Protein AF-A0A2N0VFW1-F1 (afdb_monomer)

Secondary structure (DSSP, 8-state):
-------HHHHHHHHHHHHT---HHHHHHHHHHHTT-HHHHHHHHHHHHHHHHHT---------------HHHHHHHHHHHHHHHHHHHHHH----------S---------SS-----HHHHHHHHHHHHHHHTT-HHHHHHHHHHHTTT--SHHHHHHHHHHHHHHHHHTT-HHHHHHHHHHHHTS--S-HHHHHHHHHHHHHHHHHTT-HHHHHHHHHHHHHTTSSSHHHHHHHHHHHT--

Radius of gyration: 28.07 Å; Cα contacts (8 Å, |Δi|>4): 221; chains: 1; bounding box: 73×55×62 Å

pLDDT: mean 78.5, std 20.66, range [31.19, 98.81]

Nearest PDB structures (foldseek):
  3esk-assembly1_A  TM=8.121E-01  e=1.175E-02  Homo sapiens
  6yxy-assembly1_BE  TM=7.321E-01  e=3.721E-02  Trypanosoma brucei brucei
  8rw5-assembly1_B  TM=5.177E-01  e=2.043E-02  Myxococcus xanthus
  8gl8-assembly1_I  TM=7.903E-01  e=1.130E+00  Flavobacterium johnsoniae
  9hmf-assembly1_K  TM=3.864E-01  e=1.293E-01  Campylobacter jejuni

Mean predicted aligned error: 17.03 Å

Structure (mmCIF, N/CA/C/O backbone):
data_AF-A0A2N0VFW1-F1
#
_entry.id   AF-A0A2N0VFW1-F1
#
loop_
_atom_site.group_PDB
_atom_site.id
_atom_site.type_symbol
_atom_site.label_atom_id
_atom_site.label_alt_id
_atom_site.label_comp_id
_atom_site.label_asym_id
_atom_site.label_entity_id
_atom_site.label_seq_id
_atom_site.pdbx_PDB_ins_code
_atom_site.Cartn_x
_atom_site.Cartn_y
_atom_site.Cartn_z
_atom_site.occupancy
_atom_site.B_iso_or_equiv
_atom_site.auth_seq_id
_atom_site.auth_comp_id
_atom_site.auth_asym_id
_atom_site.auth_atom_id
_atom_site.pdbx_PDB_model_num
ATOM 1 N N . MET A 1 1 ? -1.418 23.809 34.785 1.00 38.06 1 MET A N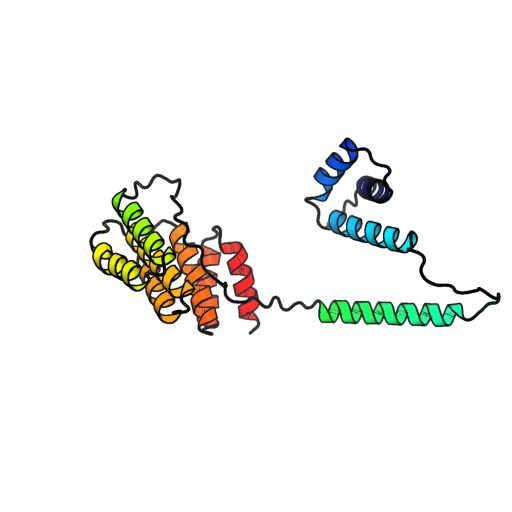 1
ATOM 2 C CA . MET A 1 1 ? -2.202 25.049 34.632 1.00 38.06 1 MET A CA 1
ATOM 3 C C . MET A 1 1 ? -2.117 25.439 33.175 1.00 38.06 1 MET A C 1
ATOM 5 O O . MET A 1 1 ? -1.052 25.853 32.746 1.00 38.06 1 MET A O 1
ATOM 9 N N . ILE A 1 2 ? -3.190 25.210 32.426 1.00 36.00 2 ILE A N 1
ATOM 10 C CA . ILE A 1 2 ? -3.408 25.825 31.118 1.00 36.00 2 ILE A CA 1
ATOM 11 C C . ILE A 1 2 ? -4.642 26.683 31.362 1.00 36.00 2 ILE A C 1
ATOM 13 O O . ILE A 1 2 ? -5.720 26.152 31.619 1.00 36.00 2 ILE A O 1
ATOM 17 N N . GLU A 1 3 ? -4.436 27.988 31.479 1.00 36.56 3 GLU A N 1
ATOM 18 C CA . GLU A 1 3 ? -5.527 28.951 31.565 1.00 36.56 3 GLU A CA 1
ATOM 19 C C . GLU A 1 3 ? -6.306 28.850 30.251 1.00 36.56 3 GLU A C 1
ATOM 21 O O . GLU A 1 3 ? -5.756 29.126 29.185 1.00 36.56 3 GLU A O 1
ATOM 26 N N . SER A 1 4 ? -7.560 28.389 30.305 1.00 46.47 4 SER A N 1
ATOM 27 C CA . SER A 1 4 ? -8.462 28.533 29.168 1.00 46.47 4 SER A CA 1
ATOM 28 C C . SER A 1 4 ? -8.699 30.029 29.006 1.00 46.47 4 SER A C 1
ATOM 30 O O . SER A 1 4 ? -9.415 30.636 29.804 1.00 46.47 4 SER A O 1
ATOM 32 N N . ASN A 1 5 ? -8.053 30.641 28.020 1.00 51.09 5 ASN A N 1
ATOM 33 C CA . ASN A 1 5 ? -8.389 31.992 27.601 1.00 51.09 5 ASN A CA 1
ATOM 34 C C . ASN A 1 5 ? -9.738 31.920 26.877 1.00 51.09 5 ASN A C 1
ATOM 36 O O . ASN A 1 5 ? -9.805 31.892 25.651 1.00 51.09 5 ASN A O 1
ATOM 40 N N . THR A 1 6 ? -10.819 31.813 27.649 1.00 59.59 6 THR A N 1
ATOM 41 C CA . THR A 1 6 ? -12.177 31.965 27.142 1.00 59.59 6 THR A CA 1
ATOM 42 C C . THR A 1 6 ? -12.319 33.419 26.715 1.00 59.59 6 THR A C 1
ATOM 44 O O . THR A 1 6 ? -12.392 34.336 27.538 1.00 59.59 6 THR A O 1
ATOM 47 N N . ASN A 1 7 ? -12.260 33.644 25.411 1.00 72.75 7 ASN A N 1
ATOM 48 C CA . ASN A 1 7 ? -12.442 34.933 24.793 1.00 72.75 7 ASN A CA 1
ATOM 49 C C . ASN A 1 7 ? -13.936 35.252 24.802 1.00 72.75 7 ASN A C 1
ATOM 51 O O . ASN A 1 7 ? -14.680 34.925 23.880 1.00 72.75 7 ASN A O 1
ATOM 55 N N . LYS A 1 8 ? -14.370 35.891 25.886 1.00 76.75 8 LYS A N 1
ATOM 56 C CA . LYS A 1 8 ? -15.753 36.318 26.095 1.00 76.75 8 LYS A CA 1
ATOM 57 C C . LYS A 1 8 ? -16.290 37.182 24.944 1.00 76.75 8 LYS A C 1
ATOM 59 O O . LYS A 1 8 ? -17.481 37.143 24.660 1.00 76.75 8 LYS A O 1
ATOM 64 N N . GLU A 1 9 ? -15.420 37.925 24.259 1.00 79.44 9 GLU A N 1
ATOM 65 C CA . GLU A 1 9 ? -15.809 38.724 23.091 1.00 79.44 9 GLU A CA 1
ATOM 66 C C . GLU A 1 9 ? -16.250 37.833 21.920 1.00 79.44 9 GLU A C 1
ATOM 68 O O . GLU A 1 9 ? -17.190 38.175 21.204 1.00 79.44 9 GLU A O 1
ATOM 73 N N . LEU A 1 10 ? -15.626 36.662 21.755 1.00 80.81 10 LEU A N 1
ATOM 74 C CA . LEU A 1 10 ? -15.960 35.715 20.692 1.00 80.81 10 LEU A CA 1
ATOM 75 C C . LEU A 1 10 ? -17.284 34.989 20.970 1.00 80.81 10 LEU A C 1
ATOM 77 O O . LEU A 1 10 ? -18.093 34.821 20.060 1.00 80.81 10 LEU A O 1
ATOM 81 N N . GLU A 1 11 ? -17.560 34.642 22.230 1.00 83.00 11 GLU A N 1
ATOM 82 C CA . GLU A 1 11 ? -18.871 34.115 22.648 1.00 83.00 11 GLU A CA 1
ATOM 83 C C . GLU A 1 11 ? -19.995 35.133 22.389 1.00 83.00 11 GLU A C 1
ATOM 85 O O . GLU A 1 11 ? -21.033 34.791 21.821 1.00 83.00 11 GLU A O 1
ATOM 90 N N . GLU A 1 12 ? -19.771 36.409 22.723 1.00 85.69 12 GLU A N 1
ATOM 91 C CA . GLU A 1 12 ? -20.734 37.486 22.464 1.00 85.69 12 GLU A CA 1
ATOM 92 C C . GLU A 1 12 ? -20.966 37.704 20.955 1.00 85.69 12 GLU A C 1
ATOM 94 O O . GLU A 1 12 ? -22.113 37.888 20.531 1.00 85.69 12 GLU A O 1
ATOM 99 N N . LYS A 1 13 ? -19.915 37.622 20.119 1.00 85.31 13 LYS A N 1
ATOM 100 C CA . LYS A 1 13 ? -20.052 37.647 18.649 1.00 85.31 13 LYS A CA 1
ATOM 101 C C . LYS A 1 13 ? -20.878 36.453 18.141 1.00 85.31 13 LYS A C 1
ATOM 103 O O . LYS A 1 13 ? -21.730 36.634 17.269 1.00 85.31 13 LYS A O 1
ATOM 108 N N . ILE A 1 14 ? -20.693 35.254 18.701 1.00 85.56 14 ILE A N 1
ATOM 109 C CA . ILE A 1 14 ? -21.476 34.053 18.355 1.00 85.56 14 ILE A CA 1
ATOM 110 C C . ILE A 1 14 ? -22.963 34.238 18.684 1.00 85.56 14 ILE A C 1
ATOM 112 O O . ILE A 1 14 ? -23.822 33.941 17.848 1.00 85.56 14 ILE A O 1
ATOM 116 N N . ASP A 1 15 ? -23.288 34.785 19.854 1.00 85.50 15 ASP A N 1
ATOM 117 C CA . ASP A 1 15 ? -24.672 35.076 20.242 1.00 85.50 15 ASP A CA 1
ATOM 118 C C . ASP A 1 15 ? -25.333 36.090 19.295 1.00 85.50 15 ASP A C 1
ATOM 120 O O . ASP A 1 15 ? -26.500 35.932 18.905 1.00 85.50 15 ASP A O 1
ATOM 124 N N . GLN A 1 16 ? -24.591 37.124 18.880 1.00 85.75 16 GLN A N 1
ATOM 125 C CA . GLN A 1 16 ? -25.057 38.113 17.905 1.00 85.75 16 GLN A CA 1
ATOM 126 C C . GLN A 1 16 ? -25.259 37.503 16.517 1.00 85.75 16 GLN A C 1
ATOM 128 O O . GLN A 1 16 ? -26.284 37.773 15.880 1.00 85.75 16 GLN A O 1
ATOM 133 N N . TYR A 1 17 ? -24.341 36.640 16.079 1.00 84.75 17 TYR A N 1
ATOM 134 C CA . TYR A 1 17 ? -24.447 35.904 14.823 1.00 84.75 17 TYR A CA 1
ATOM 135 C C . TYR A 1 17 ? -25.695 35.027 14.795 1.00 84.75 17 TYR A C 1
ATOM 137 O O . TYR A 1 17 ? -26.550 35.184 13.922 1.00 84.75 17 TYR A O 1
ATOM 145 N N . VAL A 1 18 ? -25.860 34.162 15.802 1.00 82.88 18 VAL A N 1
ATOM 146 C CA . VAL A 1 18 ? -27.021 33.274 15.914 1.00 82.88 18 VAL A CA 1
ATOM 147 C C . VAL A 1 18 ? -28.305 34.089 16.005 1.00 82.88 18 VAL A C 1
ATOM 149 O O . VAL A 1 18 ? -29.328 33.685 15.455 1.00 82.88 18 VAL A O 1
ATOM 152 N N . SER A 1 19 ? -28.273 35.262 16.640 1.00 82.88 19 SER A N 1
ATOM 153 C CA . SER A 1 19 ? -29.401 36.194 16.724 1.00 82.88 19 SER A CA 1
ATOM 154 C C . SER A 1 19 ? -29.756 36.872 15.393 1.00 82.88 19 SER A C 1
ATOM 156 O O . SER A 1 19 ? -30.920 37.241 15.231 1.00 82.88 19 SER A O 1
ATOM 158 N N . GLY A 1 20 ? -28.837 36.909 14.423 1.00 83.44 20 GLY A N 1
ATOM 159 C CA . GLY A 1 20 ? -28.997 37.569 13.123 1.00 83.44 20 GLY A CA 1
ATOM 160 C C . GLY A 1 20 ? -28.654 39.061 13.151 1.00 83.44 20 GLY A C 1
ATOM 161 O O . GLY A 1 20 ? -29.202 39.822 12.361 1.00 83.44 20 GLY A O 1
ATOM 162 N N . ASN A 1 21 ? -27.804 39.479 14.093 1.00 86.75 21 ASN A N 1
ATOM 163 C CA . ASN A 1 21 ? -27.479 40.885 14.348 1.00 86.75 21 ASN A CA 1
ATOM 164 C C . ASN A 1 21 ? -26.133 41.333 13.747 1.00 86.75 21 ASN A C 1
ATOM 166 O O . ASN A 1 21 ? -25.817 42.514 13.852 1.00 86.75 21 ASN A O 1
ATOM 170 N N . LEU A 1 22 ? -25.361 40.423 13.141 1.00 79.75 22 LEU A N 1
ATOM 171 C CA . LEU A 1 22 ? -24.087 40.739 12.483 1.00 79.75 22 LEU A CA 1
ATOM 172 C C . LEU A 1 22 ? -24.274 41.077 11.000 1.00 79.75 22 LEU A C 1
ATOM 174 O O . LEU A 1 22 ? -25.164 40.540 10.336 1.00 79.75 22 LEU A O 1
ATOM 178 N N . ASN A 1 23 ? -23.406 41.941 10.478 1.00 83.31 23 ASN A N 1
ATOM 179 C CA . ASN A 1 23 ? -23.291 42.220 9.047 1.00 83.31 23 ASN A CA 1
ATOM 180 C C . ASN A 1 23 ? -22.322 41.251 8.340 1.00 83.31 23 ASN A C 1
ATOM 182 O O . ASN A 1 23 ? -21.587 40.518 8.992 1.00 83.31 23 ASN A O 1
ATOM 186 N N . GLU A 1 24 ? -22.306 41.249 7.003 1.00 63.81 24 GLU A N 1
ATOM 187 C CA . GLU A 1 24 ? -21.497 40.309 6.202 1.00 63.81 24 GLU A CA 1
ATOM 188 C C . GLU A 1 24 ? -20.002 40.326 6.564 1.00 63.81 24 GLU A C 1
ATOM 190 O O . GLU A 1 24 ? -19.411 39.265 6.736 1.00 63.81 24 GLU A O 1
ATOM 195 N N . ASN A 1 25 ? -19.409 41.504 6.790 1.00 74.06 25 ASN A N 1
ATOM 196 C CA . ASN A 1 25 ? -17.991 41.603 7.151 1.00 74.06 25 ASN A CA 1
ATOM 197 C C . ASN A 1 25 ? -17.713 41.031 8.552 1.00 74.06 25 ASN A C 1
ATOM 199 O O . ASN A 1 25 ? -16.687 40.395 8.769 1.00 74.06 25 ASN A O 1
ATOM 203 N N . GLU A 1 26 ? -18.625 41.248 9.503 1.00 75.00 26 GLU A N 1
ATOM 204 C CA . GLU A 1 26 ? -18.517 40.712 10.869 1.00 75.00 26 GLU A CA 1
ATOM 205 C C . GLU A 1 26 ? -18.714 39.191 10.901 1.00 75.00 26 GLU A C 1
ATOM 207 O O . GLU A 1 26 ? -18.108 38.505 11.722 1.00 75.00 26 GLU A O 1
ATOM 212 N N . ILE A 1 27 ? -19.550 38.661 10.005 1.00 64.88 27 ILE A N 1
ATOM 213 C CA . ILE A 1 27 ? -19.748 37.221 9.822 1.00 64.88 27 ILE A CA 1
ATOM 214 C C . ILE A 1 27 ? -18.467 36.584 9.279 1.00 64.88 27 ILE A C 1
ATOM 216 O O . ILE A 1 27 ? -18.024 35.572 9.818 1.00 64.88 27 ILE A O 1
ATOM 220 N N . ASP A 1 28 ? -17.855 37.181 8.257 1.00 64.62 28 ASP A N 1
ATOM 221 C CA . ASP A 1 28 ? -16.608 36.679 7.673 1.00 64.62 28 ASP A CA 1
ATOM 222 C C . ASP A 1 28 ? -15.453 36.702 8.689 1.00 64.62 28 ASP A C 1
ATOM 224 O O . ASP A 1 28 ? -14.702 35.730 8.802 1.00 64.62 28 ASP A O 1
ATOM 228 N N . GLU A 1 29 ? -15.346 37.774 9.481 1.00 77.62 29 GLU A N 1
ATOM 229 C CA . GLU A 1 29 ? -14.378 37.878 10.579 1.00 77.62 29 GLU A CA 1
ATOM 230 C C . GLU A 1 29 ? -14.617 36.783 11.629 1.00 77.62 29 GLU A C 1
ATOM 232 O O . GLU A 1 29 ? -13.694 36.044 11.973 1.00 77.62 29 GLU A O 1
ATOM 237 N N . LEU A 1 30 ? -15.869 36.596 12.060 1.00 76.38 30 LEU A N 1
ATOM 238 C CA . LEU A 1 30 ? -16.246 35.558 13.019 1.00 76.38 30 LEU A CA 1
ATOM 239 C C . LEU A 1 30 ? -15.874 34.151 12.530 1.00 76.38 30 LEU A C 1
ATOM 241 O O . LEU A 1 30 ? -15.314 33.358 13.286 1.00 76.38 30 LEU A O 1
ATOM 245 N N . TRP A 1 31 ? -16.152 33.830 11.265 1.00 73.19 31 TRP A N 1
ATOM 246 C CA . TRP A 1 31 ? -15.802 32.527 10.698 1.00 73.19 31 TRP A CA 1
ATOM 247 C C . TRP A 1 31 ? -14.293 32.318 10.587 1.00 73.19 31 TRP A C 1
ATOM 249 O O . TRP A 1 31 ? -13.830 31.197 10.802 1.00 73.19 31 TRP A O 1
ATOM 259 N N . SER A 1 32 ? -13.526 33.375 10.304 1.00 75.69 32 SER A N 1
ATOM 260 C CA . SER A 1 32 ? -12.062 33.299 10.271 1.00 75.69 32 SER A CA 1
ATOM 261 C C . SER A 1 32 ? -11.453 32.958 11.637 1.00 75.69 32 SER A C 1
ATOM 263 O O . SER A 1 32 ? -10.419 32.294 11.695 1.00 75.69 32 SER A O 1
ATOM 265 N N . GLU A 1 33 ? -12.122 33.355 12.724 1.00 76.06 33 GLU A N 1
ATOM 266 C CA . GLU A 1 33 ? -11.706 33.077 14.100 1.00 76.06 33 GLU A CA 1
ATOM 267 C C . GLU A 1 33 ? -12.168 31.687 14.583 1.00 76.06 33 GLU A C 1
ATOM 269 O O . GLU A 1 33 ? -11.400 30.975 15.225 1.00 76.06 33 GLU A O 1
ATOM 274 N N . ILE A 1 34 ? -13.397 31.265 14.253 1.00 74.44 34 ILE A N 1
ATOM 275 C CA . ILE A 1 34 ? -13.990 30.012 14.767 1.00 74.44 34 ILE A CA 1
ATOM 276 C C . ILE A 1 34 ? -13.472 28.759 14.050 1.00 74.44 34 ILE A C 1
ATOM 278 O O . ILE A 1 34 ? -13.404 27.694 14.656 1.00 74.44 34 ILE A O 1
ATOM 282 N N . ILE A 1 35 ? -13.117 28.843 12.763 1.00 67.19 35 ILE A N 1
ATOM 283 C CA . ILE A 1 35 ? -12.839 27.647 11.943 1.00 67.19 35 ILE A CA 1
ATOM 284 C C . ILE A 1 35 ? -11.634 26.816 12.421 1.00 67.19 35 ILE A C 1
ATOM 286 O O . ILE A 1 35 ? -11.520 25.645 12.065 1.00 67.19 35 ILE A O 1
ATOM 290 N N . PHE A 1 36 ? -10.751 27.403 13.229 1.00 59.50 36 PHE A N 1
ATOM 291 C CA . PHE A 1 36 ? -9.563 26.738 13.768 1.00 59.50 36 PHE A CA 1
ATOM 292 C C . PHE A 1 36 ? -9.681 26.382 15.258 1.00 59.50 36 PHE A C 1
ATOM 294 O O . PHE A 1 36 ? -8.716 25.864 15.820 1.00 59.50 36 PHE A O 1
ATOM 301 N N . ASP A 1 37 ? -10.828 26.649 15.894 1.00 73.56 37 ASP A N 1
ATOM 302 C CA . ASP A 1 37 ? -11.049 26.399 17.320 1.00 73.56 37 ASP A CA 1
ATOM 303 C C . ASP A 1 37 ? -12.301 25.535 17.558 1.00 73.56 37 ASP A C 1
ATOM 305 O O . ASP A 1 37 ? -13.448 25.993 17.483 1.00 73.56 37 ASP A O 1
ATOM 309 N N . ASP A 1 38 ? -12.054 24.264 17.887 1.00 70.75 38 ASP A N 1
ATOM 310 C CA . ASP A 1 38 ? -13.082 23.252 18.145 1.00 70.75 38 ASP A CA 1
ATOM 311 C C . ASP A 1 38 ? -14.071 23.683 19.246 1.00 70.75 38 ASP A C 1
ATOM 313 O O . ASP A 1 38 ? -15.264 23.380 19.163 1.00 70.75 38 ASP A O 1
ATOM 317 N N . TYR A 1 39 ? -13.613 24.443 20.251 1.00 74.12 39 TYR A N 1
ATOM 318 C CA . TYR A 1 39 ? -14.453 24.886 21.365 1.00 74.12 39 TYR A CA 1
ATOM 319 C C . TYR A 1 39 ? -15.526 25.881 20.911 1.00 74.12 39 TYR A C 1
ATOM 321 O O . TYR A 1 39 ? -16.710 25.704 21.215 1.00 74.12 39 TYR A O 1
ATOM 329 N N . TYR A 1 40 ? -15.146 26.916 20.157 1.00 75.25 40 TYR A N 1
ATOM 330 C CA . TYR A 1 40 ? -16.102 27.932 19.699 1.00 75.25 40 TYR A CA 1
ATOM 331 C C . TYR A 1 40 ? -17.014 27.411 18.592 1.00 75.25 40 TYR A C 1
ATOM 333 O O . TYR A 1 40 ? -18.174 27.827 18.504 1.00 75.25 40 TYR A O 1
ATOM 341 N N . TYR A 1 41 ? -16.536 26.457 17.789 1.00 73.94 41 TYR A N 1
ATOM 342 C CA . TYR A 1 41 ? -17.374 25.785 16.804 1.00 73.94 41 TYR A CA 1
ATOM 343 C C . TYR A 1 41 ? -18.495 24.972 17.474 1.00 73.94 41 TYR A C 1
ATOM 345 O O . TYR A 1 41 ? -19.658 25.048 17.060 1.00 73.94 41 TYR A O 1
ATOM 353 N N . ASP A 1 42 ? -18.190 24.250 18.553 1.00 73.75 42 ASP A N 1
ATOM 354 C CA . ASP A 1 42 ? -19.191 23.498 19.315 1.00 73.75 42 ASP A CA 1
ATOM 355 C C . ASP A 1 42 ? -20.108 24.396 20.163 1.00 73.75 42 ASP A C 1
ATOM 357 O O . ASP A 1 42 ? -21.317 24.137 20.273 1.00 73.75 42 ASP A O 1
ATOM 361 N N . TYR A 1 43 ? -19.583 25.503 20.692 1.00 76.50 43 TYR A N 1
ATOM 362 C CA . TYR A 1 43 ? -20.389 26.530 21.353 1.00 76.50 43 TYR A CA 1
ATOM 363 C C . TYR A 1 43 ? -21.430 27.131 20.394 1.00 76.50 43 TYR A C 1
ATOM 365 O O . TYR A 1 43 ? -22.623 27.151 20.710 1.00 76.50 43 TYR A O 1
ATOM 373 N N . LEU A 1 44 ? -21.023 27.506 19.175 1.00 76.19 44 LEU A N 1
ATOM 374 C CA . LEU A 1 44 ? -21.917 28.009 18.127 1.00 76.19 44 LEU A CA 1
ATOM 375 C C . LEU A 1 44 ? -23.071 27.039 17.822 1.00 76.19 44 LEU A C 1
ATOM 377 O O . LEU A 1 44 ? -24.234 27.455 17.780 1.00 76.19 44 LEU A O 1
ATOM 381 N N . LYS A 1 45 ? -22.785 25.740 17.653 1.00 75.81 45 LYS A N 1
ATOM 382 C CA . LYS A 1 45 ? -23.826 24.715 17.424 1.00 75.81 45 LYS A CA 1
ATOM 383 C C . LYS A 1 45 ? -24.823 24.643 18.578 1.00 75.81 45 LYS A C 1
ATOM 385 O O . LYS A 1 45 ? -26.029 24.489 18.354 1.00 75.81 45 LYS A O 1
ATOM 390 N N . THR A 1 46 ? -24.325 24.758 19.807 1.00 74.00 46 THR A N 1
ATOM 391 C CA . THR A 1 46 ? -25.139 24.711 21.024 1.00 74.00 46 THR A CA 1
ATOM 392 C C . THR A 1 46 ? -26.088 25.906 21.088 1.00 74.00 46 THR A C 1
ATOM 394 O O . THR A 1 46 ? -27.298 25.721 21.239 1.00 74.00 46 THR A O 1
ATOM 397 N N . VAL A 1 47 ? -25.578 27.126 20.890 1.00 74.00 47 VAL A N 1
ATOM 398 C CA . VAL A 1 47 ? -26.383 28.360 20.900 1.00 74.00 47 VAL A CA 1
ATOM 399 C C . VAL A 1 47 ? -27.418 28.358 19.768 1.00 74.00 47 VAL A C 1
ATOM 401 O O . VAL A 1 47 ? -28.590 28.670 19.999 1.00 74.00 47 VAL A O 1
ATOM 404 N N . ALA A 1 48 ? -27.041 27.927 18.560 1.00 70.88 48 ALA A N 1
ATOM 405 C CA . ALA A 1 48 ? -27.963 27.797 17.428 1.00 70.88 48 ALA A CA 1
ATOM 406 C C . ALA A 1 48 ? -29.115 26.819 17.717 1.00 70.88 48 ALA A C 1
A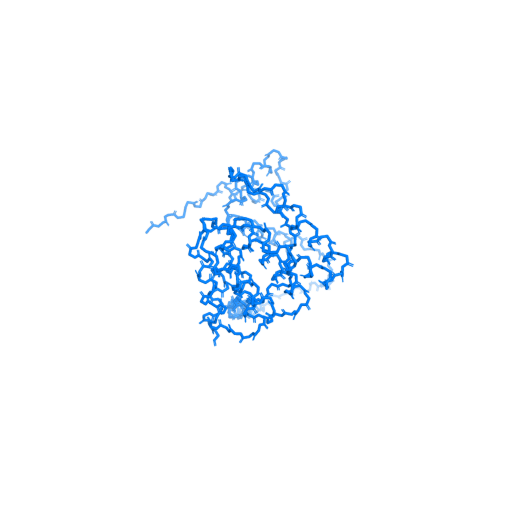TOM 408 O O . ALA A 1 48 ? -30.281 27.114 17.431 1.00 70.88 48 ALA A O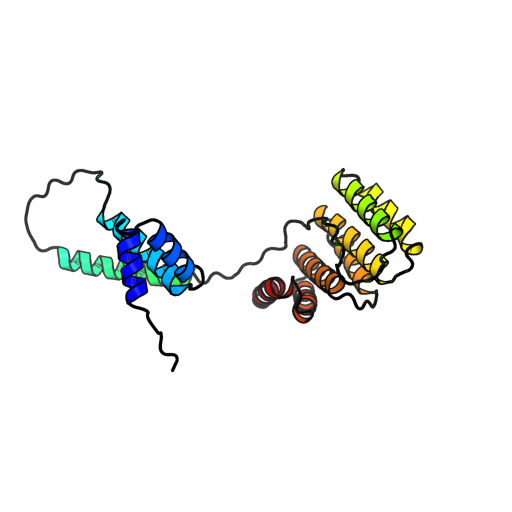 1
ATOM 409 N N . SER A 1 49 ? -28.804 25.684 18.346 1.00 69.88 49 SER A N 1
ATOM 410 C CA . SER A 1 49 ? -29.795 24.685 18.760 1.00 69.88 49 SER A CA 1
ATOM 411 C C . SER A 1 49 ? -30.713 25.210 19.869 1.00 69.88 49 SER A C 1
ATOM 413 O O . SER A 1 49 ? -31.918 24.977 19.847 1.00 69.88 49 SER A O 1
ATOM 415 N N . LEU A 1 50 ? -30.186 25.981 20.823 1.00 69.00 50 LEU A N 1
ATOM 416 C CA . LEU A 1 50 ? -30.995 26.616 21.866 1.00 69.00 50 LEU A CA 1
ATOM 417 C C . LEU A 1 50 ? -31.935 27.687 21.296 1.00 69.00 50 LEU A C 1
ATOM 419 O O . LEU A 1 50 ? -33.102 27.745 21.691 1.00 69.00 50 LEU A O 1
ATOM 423 N N . LYS A 1 51 ? -31.474 28.500 20.335 1.00 71.00 51 LYS A N 1
ATOM 424 C CA . LYS A 1 51 ? -32.322 29.504 19.671 1.00 71.00 51 LYS A CA 1
ATOM 425 C C . LYS A 1 51 ? -33.446 28.851 18.867 1.00 71.00 51 LYS A C 1
ATOM 427 O O . LYS A 1 51 ? -34.573 29.346 18.899 1.00 71.00 51 LYS A O 1
ATOM 432 N N . SER A 1 52 ? -33.179 27.745 18.170 1.00 62.81 52 SER A N 1
ATOM 433 C CA . SER A 1 52 ? -34.216 27.030 17.413 1.00 62.81 52 SER A CA 1
ATOM 434 C C . SER A 1 52 ? -35.298 26.442 18.330 1.00 62.81 52 SER A C 1
ATOM 436 O O . SER A 1 52 ? -36.483 26.518 18.006 1.00 62.81 52 SER A O 1
ATOM 438 N N . LEU A 1 53 ? -34.915 25.968 19.521 1.00 68.94 53 LEU A N 1
ATOM 439 C CA . LEU A 1 53 ? -35.844 25.520 20.563 1.00 68.94 53 LEU A CA 1
ATOM 440 C C . LEU A 1 53 ? -36.646 26.680 21.176 1.00 68.94 53 LEU A C 1
ATOM 442 O O . LEU A 1 53 ? -37.849 26.547 21.406 1.00 68.94 53 LEU A O 1
ATOM 446 N N . ALA A 1 54 ? -36.004 27.826 21.420 1.00 67.25 54 ALA A N 1
ATOM 447 C CA . ALA A 1 54 ? -36.648 29.018 21.977 1.00 67.25 54 ALA A CA 1
ATOM 448 C C . ALA A 1 54 ? -37.647 29.664 20.999 1.00 67.25 54 ALA A C 1
ATOM 450 O O . ALA A 1 54 ? -38.695 30.158 21.417 1.00 67.25 54 ALA A O 1
ATOM 451 N N . ASN A 1 55 ? -37.364 29.604 19.696 1.00 61.16 55 ASN A N 1
ATOM 452 C CA . ASN A 1 55 ? -38.225 30.119 18.629 1.00 61.16 55 ASN A CA 1
ATOM 453 C C . ASN A 1 55 ? -39.327 29.137 18.189 1.00 61.16 55 ASN A C 1
ATOM 455 O O . ASN A 1 55 ? -39.953 29.365 17.155 1.00 61.16 55 ASN A O 1
ATOM 459 N N . GLY A 1 56 ? -39.557 28.072 18.969 1.00 51.84 56 GLY A N 1
ATOM 460 C CA . GLY A 1 56 ? -40.378 26.905 18.650 1.00 51.84 56 GLY A CA 1
ATOM 461 C C . GLY A 1 56 ? -41.509 27.133 17.644 1.00 51.84 56 GLY A C 1
ATOM 462 O O . GLY A 1 56 ? -42.480 27.853 17.901 1.00 51.84 56 GLY A O 1
ATOM 463 N N . GLU A 1 57 ? -41.412 26.433 16.514 1.00 43.53 57 GLU A N 1
ATOM 464 C CA . GLU A 1 57 ? -42.522 26.237 15.593 1.00 43.53 57 GLU A CA 1
ATOM 465 C C . GLU A 1 57 ? -43.734 25.675 16.352 1.00 43.53 57 GLU A C 1
ATOM 467 O O . GLU A 1 57 ? -43.755 24.546 16.848 1.00 43.53 57 GLU A O 1
ATOM 472 N N . ARG A 1 58 ? -44.792 26.486 16.447 1.00 40.88 58 ARG A N 1
ATOM 473 C CA . ARG A 1 58 ? -46.095 26.061 16.961 1.00 40.88 58 ARG A CA 1
ATOM 474 C C . ARG A 1 58 ? -46.707 25.004 16.045 1.00 40.88 58 ARG A C 1
ATOM 476 O O . ARG A 1 58 ? -47.331 25.361 15.049 1.00 40.88 58 ARG A O 1
ATOM 483 N N . LYS A 1 59 ? -46.744 23.750 16.494 1.00 40.06 59 LYS A N 1
ATOM 484 C CA . LYS A 1 59 ? -47.901 22.861 16.281 1.00 40.06 59 LYS A CA 1
ATOM 485 C C . LYS A 1 59 ? -48.117 21.944 17.489 1.00 40.06 59 LYS A C 1
ATOM 487 O O . LYS A 1 59 ? -47.573 20.855 17.552 1.00 40.06 59 LYS A O 1
ATOM 492 N N . GLN A 1 60 ? -48.981 22.360 18.414 1.00 36.09 60 GLN A N 1
ATOM 493 C CA . GLN A 1 60 ? -50.344 21.827 18.580 1.00 36.09 60 GLN A CA 1
ATOM 494 C C . GLN A 1 60 ? -50.988 22.373 19.866 1.00 36.09 60 GLN A C 1
ATOM 496 O O . GLN A 1 60 ? -50.334 22.661 20.863 1.00 36.09 60 GLN A O 1
ATOM 501 N N . ASN A 1 61 ? -52.301 22.578 19.780 1.00 36.78 61 ASN A N 1
ATOM 502 C CA . ASN A 1 61 ? -53.153 23.217 20.775 1.00 36.78 61 ASN A CA 1
ATOM 503 C C . ASN A 1 61 ? -53.084 22.544 22.152 1.00 36.78 61 ASN A C 1
ATOM 505 O O . ASN A 1 61 ? -53.532 21.411 22.302 1.00 36.78 61 ASN A O 1
ATOM 509 N N . ILE A 1 62 ? -52.693 23.297 23.180 1.00 36.12 62 ILE A N 1
ATOM 510 C CA . ILE A 1 62 ? -53.036 22.979 24.569 1.00 36.12 62 ILE A CA 1
ATOM 511 C C . ILE A 1 62 ? -53.721 24.208 25.164 1.00 36.12 62 ILE A C 1
ATOM 513 O O . ILE A 1 62 ? -53.110 25.259 25.359 1.00 36.12 62 ILE A O 1
ATOM 517 N N . ARG A 1 63 ? -55.029 24.093 25.418 1.00 31.19 63 ARG A N 1
ATOM 518 C CA . ARG A 1 63 ? -55.771 25.075 26.217 1.00 31.19 63 ARG A CA 1
ATOM 519 C C . ARG A 1 63 ? -55.276 24.973 27.659 1.00 31.19 63 ARG A C 1
ATOM 521 O O . ARG A 1 63 ? -55.535 23.974 28.321 1.00 31.19 63 ARG A O 1
ATOM 528 N N . PHE A 1 64 ? -54.594 26.006 28.144 1.00 33.72 64 PHE A N 1
ATOM 529 C CA . PHE A 1 64 ? -54.225 26.115 29.553 1.00 33.72 64 PHE A CA 1
ATOM 530 C C . PHE A 1 64 ? -55.443 26.520 30.387 1.00 33.72 64 PHE A C 1
ATOM 532 O O . PHE A 1 64 ? -55.892 27.664 30.340 1.00 33.72 64 PHE A O 1
ATOM 539 N N . LEU A 1 65 ? -55.955 25.575 31.175 1.00 36.16 65 LEU A N 1
ATOM 540 C CA . LEU A 1 65 ? -56.660 25.882 32.414 1.00 36.16 65 LEU A CA 1
ATOM 541 C C . LEU A 1 65 ? -55.624 25.904 33.546 1.00 36.16 65 LEU A C 1
ATOM 543 O O . LEU A 1 65 ? -54.807 25.002 33.700 1.00 36.16 65 LEU A O 1
ATOM 547 N N . THR A 1 66 ? -55.644 27.000 34.288 1.00 46.75 66 THR A N 1
ATOM 548 C CA . THR A 1 66 ? -54.802 27.357 35.435 1.00 46.75 66 THR A CA 1
ATOM 549 C C . THR A 1 66 ? -54.815 26.327 36.578 1.00 46.75 66 THR A C 1
ATOM 551 O O . THR A 1 66 ? -55.909 25.947 36.984 1.00 46.75 66 THR A O 1
ATOM 554 N N . GLN A 1 67 ? -53.640 25.992 37.157 1.00 40.56 67 GLN A N 1
ATOM 555 C CA . GLN A 1 67 ? -53.277 25.979 38.609 1.00 40.56 67 GLN A CA 1
ATOM 556 C C . GLN A 1 67 ? -52.042 25.076 38.938 1.00 40.56 67 GLN A C 1
ATOM 558 O O . GLN A 1 67 ? -51.804 24.068 38.283 1.00 40.56 67 GLN A O 1
ATOM 563 N N . ARG A 1 68 ? -51.220 25.474 39.936 1.00 45.41 68 ARG A N 1
ATOM 564 C CA . ARG A 1 68 ? -50.011 24.779 40.490 1.00 45.41 68 ARG A CA 1
ATOM 565 C C . ARG A 1 68 ? -50.400 23.573 41.400 1.00 45.41 68 ARG A C 1
ATOM 567 O O . ARG A 1 68 ? -51.578 23.516 41.731 1.00 45.41 68 ARG A O 1
ATOM 574 N N . PRO A 1 69 ? -49.502 22.689 41.932 1.00 48.47 69 PRO A N 1
ATOM 575 C CA . PRO A 1 69 ? -48.043 22.539 41.806 1.00 48.47 69 PRO A CA 1
ATOM 576 C C . PRO A 1 69 ? -47.622 21.071 41.492 1.00 48.47 69 PRO A C 1
ATOM 578 O O . PRO A 1 69 ? -47.363 20.281 42.392 1.00 48.47 69 PRO A O 1
ATOM 581 N N . VAL A 1 70 ? -47.509 20.688 40.217 1.00 46.19 70 VAL A N 1
ATOM 582 C CA . VAL A 1 70 ? -46.955 19.366 39.802 1.00 46.19 70 VAL A CA 1
ATOM 583 C C . VAL A 1 70 ? -45.522 19.510 39.251 1.00 46.19 70 VAL A C 1
ATOM 585 O O . VAL A 1 70 ? -44.816 18.544 38.979 1.00 46.19 70 VAL A O 1
ATOM 588 N N . PHE A 1 71 ? -45.048 20.754 39.146 1.00 40.44 71 PHE A N 1
ATOM 589 C CA . PHE A 1 71 ? -43.836 21.109 38.412 1.00 40.44 71 PHE A CA 1
ATOM 590 C C . PHE A 1 71 ? -42.537 20.601 39.057 1.00 40.44 71 PHE A C 1
ATOM 592 O O . PHE A 1 71 ? -41.580 20.343 38.342 1.00 40.44 71 PHE A O 1
ATOM 599 N N . GLN A 1 72 ? -42.492 20.402 40.380 1.00 41.56 72 GLN A N 1
ATOM 600 C CA . GLN A 1 72 ? -41.278 19.921 41.060 1.00 41.56 72 GLN A CA 1
ATOM 601 C C . GLN A 1 72 ? -40.975 18.446 40.760 1.00 41.56 72 GLN A C 1
ATOM 603 O O . GLN A 1 72 ? -39.819 18.097 40.546 1.00 41.56 72 GLN A O 1
ATOM 608 N N . TRP A 1 73 ? -42.001 17.595 40.668 1.00 39.69 73 TRP A N 1
ATOM 609 C CA . TRP A 1 73 ? -41.827 16.180 40.326 1.00 39.69 73 TRP A CA 1
ATOM 610 C C . TRP A 1 73 ? -41.517 15.983 38.840 1.00 39.69 73 TRP A C 1
ATOM 612 O O . TRP A 1 73 ? -40.703 15.132 38.497 1.00 39.69 73 TRP A O 1
ATOM 622 N N . ILE A 1 74 ? -42.094 16.815 37.965 1.00 37.78 74 ILE A N 1
ATOM 623 C CA . ILE A 1 74 ? -41.789 16.806 36.526 1.00 37.78 74 ILE A CA 1
ATOM 624 C C . ILE A 1 74 ? -40.367 17.323 36.272 1.00 37.78 74 ILE A C 1
ATOM 626 O O . ILE A 1 74 ? -39.634 16.710 35.505 1.00 37.78 74 ILE A O 1
ATOM 630 N N . ALA A 1 75 ? -39.946 18.399 36.947 1.00 38.38 75 ALA A N 1
ATOM 631 C CA . ALA A 1 75 ? -38.578 18.907 36.849 1.00 38.38 75 ALA A CA 1
ATOM 632 C C . ALA A 1 75 ? -37.551 17.892 37.381 1.00 38.38 75 ALA A C 1
ATOM 634 O O . ALA A 1 75 ? -36.535 17.661 36.733 1.00 38.38 75 ALA A O 1
ATOM 635 N N . ALA A 1 76 ? -37.834 17.227 38.507 1.00 41.88 76 ALA A N 1
ATOM 636 C CA . ALA A 1 76 ? -36.972 16.171 39.039 1.00 41.88 76 ALA A CA 1
ATOM 637 C C . ALA A 1 76 ? -36.894 14.951 38.101 1.00 41.88 76 ALA A C 1
ATOM 639 O O . ALA A 1 76 ? -35.806 14.437 37.856 1.00 41.88 76 ALA A O 1
ATOM 640 N N . ALA A 1 77 ? -38.020 14.524 37.518 1.00 43.56 77 ALA A N 1
ATOM 641 C CA . ALA A 1 77 ? -38.041 13.442 36.533 1.00 43.56 77 ALA A CA 1
ATOM 642 C C . ALA A 1 77 ? -37.290 13.815 35.242 1.00 43.56 77 ALA A C 1
ATOM 644 O O . ALA A 1 77 ? -36.567 12.986 34.698 1.00 43.56 77 ALA A O 1
ATOM 645 N N . ALA A 1 78 ? -37.396 15.067 34.785 1.00 40.50 78 ALA A N 1
ATOM 646 C CA . ALA A 1 78 ? -36.664 15.563 33.623 1.00 40.50 78 ALA A CA 1
ATOM 647 C C . ALA A 1 78 ? -35.144 15.573 33.856 1.00 40.50 78 ALA A C 1
ATOM 649 O O . ALA A 1 78 ? -34.401 15.165 32.972 1.00 40.50 78 ALA A O 1
ATOM 650 N N . ILE A 1 79 ? -34.677 15.956 35.051 1.00 39.56 79 ILE A N 1
ATOM 651 C CA . ILE A 1 79 ? -33.246 15.915 35.404 1.00 39.56 79 ILE A CA 1
ATOM 652 C C . ILE A 1 79 ? -32.724 14.477 35.416 1.00 39.56 79 ILE A C 1
ATOM 654 O O . ILE A 1 79 ? -31.641 14.227 34.899 1.00 39.56 79 ILE A O 1
ATOM 658 N N . VAL A 1 80 ? -33.491 13.522 35.953 1.00 47.69 80 VAL A N 1
ATOM 659 C CA . VAL A 1 80 ? -33.100 12.105 35.935 1.00 47.69 80 VAL A CA 1
ATOM 660 C C . VAL A 1 80 ? -33.060 11.573 34.505 1.00 47.69 80 VAL A C 1
ATOM 662 O O . VAL A 1 80 ? -32.095 10.916 34.155 1.00 47.69 80 VAL A O 1
ATOM 665 N N . ILE A 1 81 ? -34.029 11.908 33.648 1.00 50.03 81 ILE A N 1
ATOM 666 C CA . ILE A 1 81 ? -34.029 11.486 32.237 1.00 50.03 81 ILE A CA 1
ATOM 667 C C . ILE A 1 81 ? -32.868 12.118 31.462 1.00 50.03 81 ILE A C 1
ATOM 669 O O . ILE A 1 81 ? -32.245 11.431 30.662 1.00 50.03 81 ILE A O 1
ATOM 673 N N . ILE A 1 82 ? -32.537 13.389 31.710 1.00 51.59 82 ILE A N 1
ATOM 674 C CA . ILE A 1 82 ? -31.385 14.055 31.088 1.00 51.59 82 ILE A CA 1
ATOM 675 C C . ILE A 1 82 ? -30.078 13.447 31.600 1.00 51.59 82 ILE A C 1
ATOM 677 O O . ILE A 1 82 ? -29.195 13.175 30.802 1.00 51.59 82 ILE A O 1
ATOM 681 N N . ALA A 1 83 ? -29.955 13.166 32.899 1.00 48.28 83 ALA A N 1
ATOM 682 C CA . ALA A 1 83 ? -28.772 12.524 33.467 1.00 48.28 83 ALA A CA 1
ATOM 683 C C . ALA A 1 83 ? -28.621 11.078 32.976 1.00 48.28 83 ALA A C 1
ATOM 685 O O . ALA A 1 83 ? -27.531 10.674 32.598 1.00 48.28 83 ALA A O 1
ATOM 686 N N . SER A 1 84 ? -29.707 10.306 32.915 1.00 45.97 84 SER A N 1
ATOM 687 C CA . SER A 1 84 ? -29.721 8.963 32.330 1.00 45.97 84 SER A CA 1
ATOM 688 C C . SER A 1 84 ? -29.451 9.003 30.832 1.00 45.97 84 SER A C 1
ATOM 690 O O . SER A 1 84 ? -28.737 8.148 30.338 1.00 45.97 84 SER A O 1
ATOM 692 N N . GLY A 1 85 ? -29.969 10.001 30.120 1.00 53.84 85 GLY A N 1
ATOM 693 C CA . GLY A 1 85 ? -29.710 10.232 28.704 1.00 53.84 85 GLY A CA 1
ATOM 694 C C . GLY A 1 85 ? -28.271 10.656 28.435 1.00 53.84 85 GLY A C 1
ATOM 695 O O . GLY A 1 85 ? -27.709 10.201 27.457 1.00 53.84 85 GLY A O 1
ATOM 696 N N . LEU A 1 86 ? -27.651 11.447 29.314 1.00 52.19 86 LEU A N 1
ATOM 697 C CA . LEU A 1 86 ? -26.236 11.821 29.255 1.00 52.19 86 LEU A CA 1
ATOM 698 C C . LEU A 1 86 ? -25.327 10.654 29.630 1.00 52.19 86 LEU A C 1
ATOM 700 O O . LEU A 1 86 ? -24.317 10.459 28.977 1.00 52.19 86 LEU A O 1
ATOM 704 N N . ILE A 1 87 ? -25.689 9.852 30.634 1.00 50.56 87 ILE A N 1
ATOM 705 C CA . ILE A 1 87 ? -24.962 8.625 30.979 1.00 50.56 87 ILE A CA 1
ATOM 706 C C . ILE A 1 87 ? -25.082 7.622 29.833 1.00 50.56 87 ILE A C 1
ATOM 708 O O . ILE A 1 87 ? -24.075 7.074 29.417 1.00 50.56 87 ILE A O 1
ATOM 712 N N . LEU A 1 88 ? -26.278 7.417 29.276 1.00 52.25 88 LEU A N 1
ATOM 713 C CA . LEU A 1 88 ? -26.475 6.560 28.109 1.00 52.25 88 LEU A CA 1
ATOM 714 C 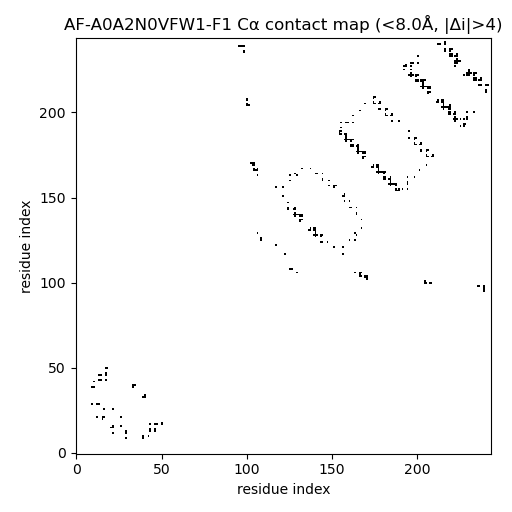C . LEU A 1 88 ? -25.758 7.128 26.887 1.00 52.25 88 LEU A C 1
ATOM 716 O O . LEU A 1 88 ? -25.091 6.369 26.214 1.00 52.25 88 LEU A O 1
ATOM 720 N N . PHE A 1 89 ? -25.814 8.432 26.621 1.00 58.00 89 PHE A N 1
ATOM 721 C CA . PHE A 1 89 ? -25.075 9.063 25.526 1.00 58.00 89 PHE A CA 1
ATOM 722 C C . PHE A 1 89 ? -23.571 8.897 25.712 1.00 58.00 89 PHE A C 1
ATOM 724 O O . PHE A 1 89 ? -22.905 8.551 24.757 1.00 58.00 89 PHE A 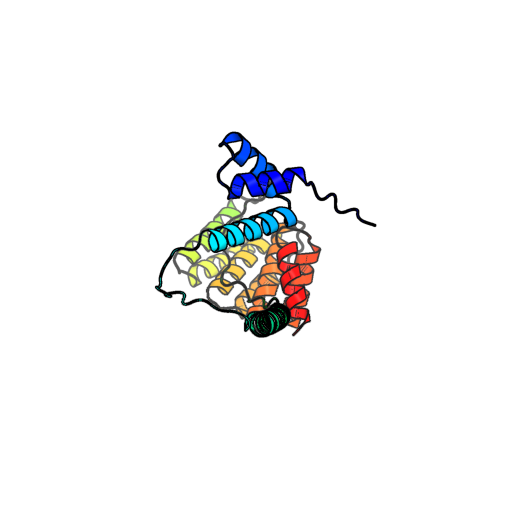O 1
ATOM 731 N N . ASN A 1 90 ? -23.041 9.055 26.925 1.00 51.38 90 ASN A N 1
ATOM 732 C CA . ASN A 1 90 ? -21.615 8.904 27.209 1.00 51.38 90 ASN A CA 1
ATOM 733 C C . ASN A 1 90 ? -21.159 7.431 27.214 1.00 51.38 90 ASN A C 1
ATOM 735 O O . ASN A 1 90 ? -20.022 7.162 26.864 1.00 51.38 90 ASN A O 1
ATOM 739 N N . VAL A 1 91 ? -22.041 6.486 27.567 1.00 57.00 91 VAL A N 1
ATOM 740 C CA . VAL A 1 91 ? -21.803 5.029 27.479 1.00 57.00 91 VAL A CA 1
ATOM 741 C C . VAL A 1 91 ? -21.978 4.512 26.042 1.00 57.00 91 VAL A C 1
ATOM 743 O O . VAL A 1 91 ? -21.307 3.570 25.654 1.00 57.00 91 VAL A O 1
ATOM 746 N N . TYR A 1 92 ? -22.847 5.127 25.232 1.00 54.62 92 TYR A N 1
ATOM 747 C CA . TYR A 1 92 ? -23.002 4.821 23.801 1.00 54.62 92 TYR A CA 1
ATOM 748 C C . TYR A 1 92 ? -21.986 5.563 22.914 1.00 54.62 92 TYR A C 1
ATOM 750 O O . TYR A 1 92 ? -21.719 5.104 21.809 1.00 54.62 92 TYR A O 1
ATOM 758 N N . ASN A 1 93 ? -21.428 6.691 23.373 1.00 46.12 93 ASN A N 1
ATOM 759 C CA . ASN A 1 93 ? -20.351 7.428 22.699 1.00 46.12 93 ASN A CA 1
ATOM 760 C C . ASN A 1 93 ? -18.949 6.950 23.087 1.00 46.12 93 ASN A C 1
ATOM 762 O O . ASN A 1 93 ? -17.969 7.561 22.659 1.00 46.12 93 ASN A O 1
ATOM 766 N N . GLU A 1 94 ? -18.817 5.824 23.787 1.00 45.84 94 GLU A N 1
ATOM 767 C CA . GLU A 1 94 ? -17.673 4.952 23.529 1.00 45.84 94 GLU A CA 1
ATOM 768 C C . GLU A 1 94 ? -17.835 4.400 22.104 1.00 45.84 94 GLU A C 1
ATOM 770 O O . GLU A 1 94 ? -18.210 3.252 21.885 1.00 45.84 94 GLU A O 1
ATOM 775 N N . GLN A 1 95 ? -17.624 5.256 21.099 1.00 46.53 95 GLN A N 1
ATOM 776 C CA . GLN A 1 95 ? -17.308 4.787 19.765 1.00 46.53 95 GLN A CA 1
ATOM 777 C C . GLN A 1 95 ? -15.985 4.044 19.909 1.00 46.53 95 GLN A C 1
ATOM 779 O O . GLN A 1 95 ? -14.914 4.648 19.884 1.00 46.53 95 GLN A O 1
ATOM 784 N N . GLU A 1 96 ? -16.055 2.722 20.048 1.00 49.22 96 GLU A N 1
ATOM 785 C CA . GLU A 1 96 ? -15.059 1.876 19.408 1.00 49.22 96 GLU A CA 1
ATOM 786 C C . GLU A 1 96 ? -14.901 2.440 17.994 1.00 49.22 96 GLU A C 1
ATOM 788 O O . GLU A 1 96 ? -15.857 2.468 17.211 1.00 49.22 96 GLU A O 1
ATOM 793 N N . PHE A 1 97 ? -13.735 3.012 17.695 1.00 51.81 97 PHE A N 1
ATOM 794 C CA . PHE A 1 97 ? -13.407 3.459 16.350 1.00 51.81 97 PHE A CA 1
ATOM 795 C C . PHE A 1 97 ? -13.260 2.207 15.483 1.00 51.81 97 PHE A C 1
ATOM 797 O O . PHE A 1 97 ? -12.150 1.788 15.179 1.00 51.81 97 PHE A O 1
ATOM 804 N N . ALA A 1 98 ? -14.380 1.584 15.118 1.00 68.56 98 ALA A N 1
ATOM 805 C CA . ALA A 1 98 ? -14.406 0.421 14.256 1.00 68.56 98 ALA A CA 1
ATOM 806 C C . ALA A 1 98 ? -13.971 0.873 12.859 1.00 68.56 98 ALA A C 1
ATOM 808 O O . ALA A 1 98 ? -14.763 1.397 12.070 1.00 68.56 98 ALA A O 1
ATOM 809 N N . VAL A 1 99 ? -12.675 0.744 12.582 1.00 85.38 99 VAL A N 1
ATOM 810 C CA . VAL A 1 99 ? -12.137 0.916 11.236 1.00 85.38 99 VAL A CA 1
ATOM 811 C C . VAL A 1 99 ? -12.604 -0.253 10.379 1.00 85.38 99 VAL A C 1
ATOM 813 O O . VAL A 1 99 ? -12.745 -1.379 10.847 1.00 85.38 99 VAL A O 1
ATOM 816 N N . GLN A 1 100 ? -12.874 0.027 9.112 1.00 88.44 100 GLN A N 1
ATOM 817 C CA . GLN A 1 100 ? -13.125 -0.991 8.099 1.00 88.44 100 GLN A CA 1
ATOM 818 C C . GLN A 1 100 ? -11.959 -0.953 7.116 1.00 88.44 100 GLN A C 1
ATOM 820 O O . GLN A 1 100 ? -11.369 0.119 6.952 1.00 88.44 100 GLN A O 1
ATOM 825 N N . PRO A 1 101 ? -11.624 -2.063 6.442 1.00 86.06 101 PRO A N 1
ATOM 826 C CA . PRO A 1 101 ? -10.654 -2.005 5.362 1.00 86.06 101 PRO A CA 1
ATOM 827 C C . PRO A 1 101 ? -11.112 -1.010 4.283 1.00 86.06 101 PRO A C 1
ATOM 829 O O . PRO A 1 101 ? -12.314 -0.856 4.040 1.00 86.06 101 PRO A O 1
ATOM 832 N N . ILE A 1 102 ? -10.171 -0.333 3.618 1.00 91.94 102 ILE A N 1
ATOM 833 C CA . ILE A 1 102 ? -10.517 0.610 2.541 1.00 91.94 102 ILE A CA 1
ATOM 834 C C . ILE A 1 102 ? -11.337 -0.079 1.436 1.00 91.94 102 ILE A C 1
ATOM 836 O O . ILE A 1 102 ? -11.075 -1.220 1.066 1.00 91.94 102 ILE A O 1
ATOM 840 N N . GLY A 1 103 ? -12.345 0.600 0.888 1.00 88.12 103 GLY A N 1
ATOM 841 C CA . GLY A 1 103 ? -13.235 -0.011 -0.110 1.00 88.12 103 GLY A CA 1
ATOM 842 C C . GLY A 1 103 ? -12.583 -0.216 -1.481 1.00 88.12 103 GLY A C 1
ATOM 843 O O . GLY A 1 103 ? -12.846 -1.212 -2.146 1.00 88.12 103 GLY A O 1
ATOM 844 N N . SER A 1 104 ? -11.726 0.716 -1.891 1.00 91.38 104 SER A N 1
ATOM 845 C CA . SER A 1 104 ? -11.011 0.702 -3.168 1.00 91.38 104 SER A CA 1
ATOM 846 C C . SER A 1 104 ? -9.758 1.567 -3.079 1.00 91.38 104 SER A C 1
ATOM 848 O O . SER A 1 104 ? -9.658 2.441 -2.215 1.00 91.38 104 SER A O 1
ATOM 850 N N . ILE A 1 105 ? -8.833 1.351 -4.003 1.00 92.69 105 ILE A N 1
ATOM 851 C CA . ILE A 1 105 ? -7.631 2.149 -4.208 1.00 92.69 105 ILE A CA 1
ATOM 852 C C . ILE A 1 105 ? -7.798 2.950 -5.500 1.00 92.69 105 ILE A C 1
ATOM 854 O O . ILE A 1 105 ? -8.090 2.390 -6.557 1.00 92.69 105 ILE A O 1
ATOM 858 N N . GLU A 1 106 ? -7.621 4.266 -5.420 1.00 87.25 106 GLU A N 1
ATOM 859 C CA . GLU A 1 106 ? -7.597 5.128 -6.602 1.00 87.25 106 GLU A CA 1
ATOM 860 C C . GLU A 1 106 ? -6.329 4.847 -7.421 1.00 87.25 106 GLU A C 1
ATOM 862 O O . GLU A 1 106 ? -5.218 4.842 -6.892 1.00 87.25 106 GLU A O 1
ATOM 867 N N . LEU A 1 107 ? -6.498 4.588 -8.721 1.00 84.19 107 LEU A N 1
ATOM 868 C CA . LEU A 1 107 ? -5.393 4.335 -9.649 1.00 84.19 107 LEU A CA 1
ATOM 869 C C . LEU A 1 107 ? -4.898 5.654 -10.254 1.00 84.19 107 LEU A C 1
ATOM 871 O O . LEU A 1 107 ? -5.034 5.895 -11.456 1.00 84.19 107 LEU A O 1
ATOM 875 N N . ASP A 1 108 ? -4.347 6.511 -9.404 1.00 68.62 108 ASP A N 1
ATOM 876 C CA . ASP A 1 108 ? -3.767 7.791 -9.802 1.00 68.62 108 ASP A CA 1
ATOM 877 C C . ASP A 1 108 ? -2.254 7.661 -10.014 1.00 68.62 108 ASP A C 1
ATOM 879 O O . ASP A 1 108 ? -1.537 7.114 -9.177 1.00 68.62 108 ASP A O 1
ATOM 883 N N . TYR A 1 109 ? -1.748 8.211 -11.123 1.00 65.88 109 TYR A N 1
ATOM 884 C CA . TYR A 1 109 ? -0.307 8.323 -11.357 1.00 65.88 109 TYR A CA 1
ATOM 885 C C . TYR A 1 109 ? 0.218 9.643 -10.776 1.00 65.88 109 TYR A C 1
ATOM 887 O O . TYR A 1 109 ? -0.012 10.721 -11.338 1.00 65.88 109 TYR A O 1
ATOM 895 N N . TYR A 1 110 ? 0.933 9.562 -9.652 1.00 55.78 110 TYR A N 1
ATOM 896 C CA . TYR A 1 110 ? 1.540 10.713 -8.985 1.00 55.78 110 TYR A CA 1
ATOM 897 C C . TYR A 1 110 ? 2.999 10.882 -9.410 1.00 55.78 110 TYR A C 1
ATOM 899 O O . TYR A 1 110 ? 3.904 10.265 -8.862 1.00 55.78 110 TYR A O 1
ATOM 907 N N . ARG A 1 111 ? 3.252 11.799 -10.349 1.00 55.09 111 ARG A N 1
ATOM 908 C CA . ARG A 1 111 ? 4.622 12.200 -10.692 1.00 55.09 111 ARG A CA 1
ATOM 909 C C . ARG A 1 111 ? 5.239 12.958 -9.513 1.00 55.09 111 ARG A C 1
ATOM 911 O O . ARG A 1 111 ? 4.806 14.073 -9.214 1.00 55.09 111 ARG A O 1
ATOM 918 N N . SER A 1 112 ? 6.247 12.389 -8.852 1.00 48.38 112 SER A N 1
ATOM 919 C CA . SER A 1 112 ? 6.972 13.094 -7.791 1.00 48.38 112 SER A CA 1
ATOM 920 C C . SER A 1 112 ? 7.668 14.341 -8.363 1.00 48.38 112 SER A C 1
ATOM 922 O O . SER A 1 112 ? 8.260 14.327 -9.444 1.00 48.38 112 SER A O 1
ATOM 924 N N . ALA A 1 113 ? 7.548 15.473 -7.662 1.00 42.56 113 ALA A N 1
ATOM 925 C CA . ALA A 1 113 ? 8.172 16.736 -8.070 1.00 42.56 113 ALA A CA 1
ATOM 926 C C . ALA A 1 113 ? 9.699 16.738 -7.849 1.00 42.56 113 ALA A C 1
ATOM 928 O O . ALA A 1 113 ? 10.414 17.574 -8.407 1.00 42.56 113 ALA A O 1
ATOM 929 N N . GLU A 1 114 ? 10.209 15.797 -7.053 1.00 46.28 114 GLU A N 1
ATOM 930 C CA . GLU A 1 114 ? 11.635 15.595 -6.820 1.00 46.28 114 GLU A CA 1
ATOM 931 C C . GLU A 1 114 ? 12.258 14.802 -7.965 1.00 46.28 114 GLU A C 1
ATOM 933 O O . GLU A 1 114 ? 12.355 13.587 -7.905 1.00 46.28 114 GLU A O 1
ATOM 938 N N . GLY A 1 115 ? 12.668 15.524 -9.011 1.00 44.19 115 GLY A N 1
ATOM 939 C CA . GLY A 1 115 ? 13.994 15.459 -9.649 1.00 44.19 115 GLY A CA 1
ATOM 940 C C . GLY A 1 115 ? 14.624 14.129 -10.094 1.00 44.19 115 GLY A C 1
ATOM 941 O O . GLY A 1 115 ? 15.696 14.180 -10.698 1.00 44.19 115 GLY A O 1
ATOM 942 N N . VAL A 1 116 ? 14.027 12.966 -9.861 1.00 48.97 116 VAL A N 1
ATOM 943 C CA . VAL A 1 116 ? 14.450 11.705 -10.457 1.00 48.97 116 VAL A CA 1
ATOM 944 C C . VAL A 1 116 ? 13.801 11.667 -11.826 1.00 48.97 116 VAL A C 1
ATOM 946 O O . VAL A 1 116 ? 12.585 11.760 -11.980 1.00 48.97 116 VAL A O 1
ATOM 949 N N . THR A 1 117 ? 14.643 11.618 -12.851 1.00 50.09 117 THR A N 1
ATOM 950 C CA . THR A 1 117 ? 14.216 11.394 -14.229 1.00 50.09 117 THR A CA 1
ATOM 951 C C . THR A 1 117 ? 13.729 9.957 -14.333 1.00 50.09 117 THR A C 1
ATOM 953 O O . THR A 1 117 ? 14.424 9.091 -14.854 1.00 50.09 117 THR A O 1
ATOM 956 N N . GLU A 1 118 ? 12.539 9.689 -13.797 1.00 56.97 118 GLU A N 1
ATOM 957 C CA . GLU A 1 118 ? 11.797 8.504 -14.184 1.00 56.97 118 GLU A CA 1
ATOM 958 C C . GLU A 1 118 ? 11.748 8.519 -15.711 1.00 56.97 118 GLU A C 1
ATOM 960 O O . GLU A 1 118 ? 11.409 9.547 -16.320 1.00 56.97 118 GLU A O 1
ATOM 965 N N . SER A 1 119 ? 12.244 7.453 -16.344 1.00 63.72 119 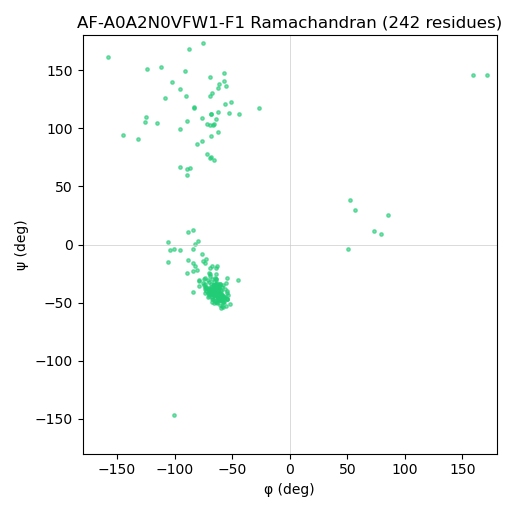SER A N 1
ATOM 966 C CA . SER A 1 119 ? 12.268 7.440 -17.797 1.00 63.72 119 SER A CA 1
ATOM 967 C C . SER A 1 119 ? 10.824 7.528 -18.270 1.00 63.72 119 SER A C 1
ATOM 969 O O . SER A 1 119 ? 9.941 6.878 -17.712 1.00 63.72 119 SER A O 1
ATOM 971 N N . THR A 1 120 ? 10.584 8.333 -19.306 1.00 67.19 120 THR A N 1
ATOM 972 C CA . THR A 1 120 ? 9.277 8.433 -19.973 1.00 67.19 120 THR A CA 1
ATOM 973 C C . THR A 1 120 ? 8.663 7.047 -20.219 1.00 67.19 120 THR A C 1
ATOM 975 O O . THR A 1 120 ? 7.447 6.893 -20.153 1.00 67.19 120 THR A O 1
ATOM 978 N N . ASP A 1 121 ? 9.515 6.039 -20.420 1.00 80.44 121 ASP A N 1
ATOM 979 C CA . ASP A 1 121 ? 9.148 4.643 -20.618 1.00 80.44 121 ASP A CA 1
ATOM 980 C C . ASP A 1 121 ? 8.429 4.011 -19.407 1.00 80.44 121 ASP A C 1
ATOM 982 O O . ASP A 1 121 ? 7.439 3.315 -19.612 1.00 80.44 121 ASP A O 1
ATOM 986 N N . VAL A 1 122 ? 8.873 4.235 -18.158 1.00 88.06 122 VAL A N 1
ATOM 987 C CA . VAL A 1 122 ? 8.207 3.663 -16.961 1.00 88.06 122 VAL A CA 1
ATOM 988 C C . VAL A 1 122 ? 6.831 4.288 -16.778 1.00 88.06 122 VAL A C 1
ATOM 990 O O . VAL A 1 122 ? 5.837 3.574 -16.639 1.00 88.06 122 VAL A O 1
ATOM 993 N N . THR A 1 123 ? 6.766 5.617 -16.876 1.00 88.12 123 THR A N 1
ATOM 994 C CA . THR A 1 123 ? 5.515 6.372 -16.820 1.00 88.12 123 THR A CA 1
ATOM 995 C C . THR A 1 123 ? 4.507 5.870 -17.860 1.00 88.12 123 THR A C 1
ATOM 997 O O . THR A 1 123 ? 3.342 5.641 -17.539 1.00 88.12 123 THR A O 1
ATOM 1000 N N . GLU A 1 124 ? 4.941 5.665 -19.108 1.00 90.56 124 GLU A N 1
ATOM 1001 C CA . GLU A 1 124 ? 4.080 5.160 -20.182 1.00 90.56 124 GLU A CA 1
ATOM 1002 C C . GLU A 1 124 ? 3.566 3.743 -19.885 1.00 90.56 124 GLU A C 1
ATOM 1004 O O . GLU A 1 124 ? 2.382 3.458 -20.095 1.00 90.56 124 GLU A O 1
ATOM 1009 N N . ILE A 1 125 ? 4.423 2.869 -19.345 1.00 94.06 125 ILE A N 1
ATOM 1010 C CA . ILE A 1 125 ? 4.028 1.515 -18.941 1.00 94.06 125 ILE A CA 1
ATOM 1011 C C . ILE A 1 125 ? 2.941 1.585 -17.863 1.00 94.06 125 ILE A C 1
ATOM 1013 O O . ILE A 1 125 ? 1.877 0.995 -18.055 1.00 94.06 125 ILE A O 1
ATOM 1017 N N . ILE A 1 126 ? 3.157 2.332 -16.778 1.00 93.75 126 ILE A N 1
ATOM 1018 C CA . ILE A 1 126 ? 2.193 2.440 -15.671 1.00 93.75 126 ILE A CA 1
ATOM 1019 C C . ILE A 1 126 ? 0.859 3.014 -16.166 1.00 93.75 126 ILE A C 1
ATOM 1021 O O . ILE A 1 126 ? -0.199 2.442 -15.898 1.00 93.75 126 ILE A O 1
ATOM 1025 N N . MET A 1 127 ? 0.888 4.081 -16.973 1.00 92.56 127 MET A N 1
ATOM 1026 C CA . MET A 1 127 ? -0.328 4.652 -17.564 1.00 92.56 127 MET A CA 1
ATOM 1027 C C . MET A 1 127 ? -1.084 3.642 -18.434 1.00 92.56 127 MET A C 1
ATOM 1029 O O . MET A 1 127 ? -2.314 3.606 -18.398 1.00 92.56 127 MET A O 1
ATOM 1033 N N . SER A 1 128 ? -0.377 2.810 -19.205 1.00 94.56 128 SER A N 1
ATOM 1034 C CA . SER A 1 128 ? -1.011 1.773 -20.027 1.00 94.56 128 SER A CA 1
ATOM 1035 C C . SER A 1 128 ? -1.680 0.683 -19.181 1.00 94.56 128 SER A C 1
ATOM 1037 O O . SER A 1 128 ? -2.798 0.270 -19.493 1.00 94.56 128 SER A O 1
ATOM 1039 N N . VAL A 1 129 ? -1.046 0.281 -18.074 1.00 96.19 129 VAL A N 1
ATOM 1040 C CA . VAL A 1 129 ? -1.582 -0.691 -17.109 1.00 96.19 129 VAL A CA 1
ATOM 1041 C C . VAL A 1 129 ? -2.853 -0.149 -16.457 1.00 96.19 129 VAL A C 1
ATOM 1043 O O . VAL A 1 129 ? -3.889 -0.813 -16.487 1.00 96.19 129 VAL A O 1
ATOM 1046 N N . ILE A 1 130 ? -2.808 1.087 -15.950 1.00 94.38 130 ILE A N 1
ATOM 1047 C CA . ILE A 1 130 ? -3.966 1.764 -15.349 1.00 94.38 130 ILE A CA 1
ATOM 1048 C C . ILE A 1 130 ? -5.099 1.923 -16.372 1.00 94.38 130 ILE A C 1
ATOM 1050 O O . ILE A 1 130 ? -6.263 1.675 -16.060 1.00 94.38 130 ILE A O 1
ATOM 1054 N N . ALA A 1 131 ? -4.783 2.302 -17.614 1.00 93.81 131 ALA A N 1
ATOM 1055 C CA . ALA A 1 131 ? -5.786 2.480 -18.660 1.00 93.81 131 ALA A CA 1
ATOM 1056 C C . ALA A 1 131 ? -6.510 1.171 -19.013 1.00 93.81 131 ALA A C 1
ATOM 1058 O O . ALA A 1 131 ? -7.725 1.190 -19.215 1.00 93.81 131 ALA A O 1
ATOM 1059 N N . GLU A 1 132 ? -5.798 0.043 -19.085 1.00 95.50 132 GLU A N 1
ATOM 1060 C CA . GLU A 1 132 ? -6.417 -1.268 -19.307 1.00 95.50 132 GLU A CA 1
ATOM 1061 C C . GLU A 1 132 ? -7.250 -1.718 -18.100 1.00 95.50 132 GLU A C 1
ATOM 1063 O O . GLU A 1 132 ? -8.375 -2.187 -18.287 1.00 95.50 132 GLU A O 1
ATOM 1068 N N . ALA A 1 133 ? -6.769 -1.498 -16.873 1.00 93.75 133 ALA A N 1
ATOM 1069 C CA . ALA A 1 133 ? -7.530 -1.802 -15.662 1.00 93.75 133 ALA A CA 1
ATOM 1070 C C . ALA A 1 133 ? -8.845 -1.006 -15.594 1.00 93.75 133 ALA A C 1
ATOM 1072 O O . ALA A 1 133 ? -9.911 -1.586 -15.408 1.00 93.75 133 ALA A O 1
ATOM 1073 N N . ASN A 1 134 ? -8.805 0.298 -15.882 1.00 90.31 134 ASN A N 1
ATOM 1074 C CA . ASN A 1 134 ? -9.992 1.162 -15.919 1.00 90.31 134 ASN A CA 1
ATOM 1075 C C . ASN A 1 134 ? -10.998 0.782 -17.021 1.00 90.31 134 ASN A C 1
ATOM 1077 O O . ASN A 1 134 ? -12.169 1.155 -16.951 1.00 90.31 134 ASN A O 1
ATOM 1081 N N . ARG A 1 135 ? -10.569 0.038 -18.050 1.00 92.69 135 ARG A N 1
ATOM 1082 C CA . ARG A 1 135 ? -11.455 -0.545 -19.075 1.00 92.69 135 ARG A CA 1
ATOM 1083 C C . ARG A 1 135 ? -12.074 -1.879 -18.642 1.00 92.69 135 ARG A C 1
ATOM 1085 O O . ARG A 1 135 ? -12.873 -2.429 -19.396 1.00 92.69 135 ARG A O 1
ATOM 1092 N N . GLY A 1 136 ? -11.706 -2.403 -17.472 1.00 91.00 136 GLY A N 1
ATOM 1093 C CA . GLY A 1 136 ? -12.069 -3.739 -16.997 1.00 91.00 136 GLY A CA 1
ATOM 1094 C C . GLY A 1 136 ? -11.221 -4.862 -17.604 1.00 91.00 136 GLY A C 1
ATOM 1095 O O . GLY A 1 136 ? -11.524 -6.038 -17.414 1.00 91.00 136 GLY A O 1
ATOM 1096 N N . ASN A 1 137 ? -10.150 -4.536 -18.336 1.00 95.94 137 ASN A N 1
ATOM 1097 C CA . ASN A 1 137 ? -9.283 -5.518 -18.987 1.00 95.94 137 ASN A CA 1
ATOM 1098 C C . ASN A 1 137 ? -8.152 -5.962 -18.046 1.00 95.94 137 ASN A C 1
ATOM 1100 O O . ASN A 1 137 ? -6.969 -5.810 -18.355 1.00 95.94 137 ASN A O 1
ATOM 1104 N N . ILE A 1 138 ? -8.511 -6.530 -16.893 1.00 93.19 138 ILE A N 1
ATOM 1105 C CA . ILE A 1 138 ? -7.559 -6.862 -15.821 1.00 93.19 138 ILE A CA 1
ATOM 1106 C C . ILE A 1 138 ? -6.452 -7.805 -16.310 1.00 93.19 138 ILE A C 1
ATOM 1108 O O . ILE A 1 138 ? -5.273 -7.549 -16.087 1.00 93.19 138 ILE A O 1
ATOM 1112 N N . SER A 1 139 ? -6.797 -8.846 -17.076 1.00 95.75 139 SER A N 1
ATOM 1113 C CA . SER A 1 139 ? -5.802 -9.774 -17.632 1.00 95.75 139 SER A CA 1
ATOM 1114 C C . SER A 1 139 ? -4.805 -9.092 -18.576 1.00 95.75 139 SER A C 1
ATOM 1116 O O . SER A 1 139 ? -3.633 -9.460 -18.591 1.00 95.75 139 SER A O 1
ATOM 1118 N N . SER A 1 140 ? -5.245 -8.091 -19.348 1.00 97.69 140 SER A N 1
ATOM 1119 C CA . SER A 1 140 ? -4.354 -7.311 -20.216 1.00 97.69 140 SER A CA 1
ATOM 1120 C C . SER A 1 140 ? -3.424 -6.425 -19.393 1.00 97.69 140 SER A C 1
ATOM 1122 O O . SER A 1 140 ? -2.228 -6.392 -19.667 1.00 97.69 140 SER A O 1
ATOM 1124 N N . ALA A 1 141 ? -3.954 -5.754 -18.365 1.00 97.00 141 ALA A N 1
ATOM 1125 C CA . ALA A 1 141 ? -3.169 -4.915 -17.463 1.00 97.00 141 ALA A CA 1
ATOM 1126 C C . ALA A 1 141 ? -2.044 -5.722 -16.791 1.00 97.00 141 ALA A C 1
ATOM 1128 O O . ALA A 1 141 ? -0.877 -5.341 -16.869 1.00 97.00 141 ALA A O 1
ATOM 1129 N N . ILE A 1 142 ? -2.369 -6.890 -16.230 1.00 97.81 142 ILE A N 1
ATOM 1130 C CA . ILE A 1 142 ? -1.381 -7.779 -15.603 1.00 97.81 142 ILE A CA 1
ATOM 1131 C C . ILE A 1 142 ? -0.399 -8.353 -16.631 1.00 97.81 142 ILE A C 1
ATOM 1133 O O . ILE A 1 142 ? 0.801 -8.396 -16.372 1.00 97.81 142 ILE A O 1
ATOM 1137 N N . SER A 1 143 ? -0.857 -8.701 -17.839 1.00 98.06 143 SER A N 1
ATOM 1138 C CA . SER A 1 143 ? 0.051 -9.151 -18.901 1.00 98.06 143 SER A CA 1
ATOM 1139 C C . SER A 1 143 ? 1.082 -8.085 -19.285 1.00 98.06 143 SER A C 1
ATOM 1141 O O . SER A 1 143 ? 2.195 -8.450 -19.662 1.00 98.06 143 SER A O 1
ATOM 1143 N N . ILE A 1 144 ? 0.737 -6.794 -19.233 1.00 97.56 144 ILE A N 1
ATOM 1144 C CA . ILE A 1 144 ? 1.699 -5.709 -19.473 1.00 97.56 144 ILE A CA 1
ATOM 1145 C C . ILE A 1 144 ? 2.730 -5.678 -18.342 1.00 97.56 144 ILE A C 1
ATOM 1147 O O . ILE A 1 144 ? 3.924 -5.598 -18.623 1.00 97.56 144 ILE A O 1
ATOM 1151 N N . VAL A 1 145 ? 2.290 -5.791 -17.085 1.00 97.44 145 VAL A N 1
ATOM 1152 C CA . VAL A 1 145 ? 3.186 -5.836 -15.920 1.00 97.44 145 VAL A CA 1
ATOM 1153 C C . VAL A 1 145 ? 4.203 -6.968 -16.075 1.00 97.44 145 VAL A C 1
ATOM 1155 O O . VAL A 1 145 ? 5.406 -6.713 -16.057 1.00 97.44 145 VAL A O 1
ATOM 1158 N N . ASP A 1 146 ? 3.742 -8.193 -16.328 1.00 96.00 146 ASP A N 1
ATOM 1159 C CA . ASP A 1 146 ? 4.609 -9.373 -16.427 1.00 96.00 146 ASP A CA 1
ATOM 1160 C C . ASP A 1 146 ? 5.600 -9.293 -17.598 1.00 96.00 146 ASP A C 1
ATOM 1162 O O . ASP A 1 146 ? 6.742 -9.738 -17.484 1.00 96.00 146 ASP A O 1
ATOM 1166 N N . GLN A 1 147 ? 5.186 -8.709 -18.728 1.00 96.62 147 GLN A N 1
ATOM 1167 C CA . GLN A 1 147 ? 6.043 -8.562 -19.907 1.00 96.62 147 GLN A CA 1
ATOM 1168 C C . GLN A 1 147 ? 7.084 -7.455 -19.758 1.00 96.62 147 GLN A C 1
ATOM 1170 O O . GLN A 1 147 ? 8.157 -7.558 -20.347 1.00 96.62 147 GLN A O 1
ATOM 1175 N N . ARG A 1 148 ? 6.759 -6.378 -19.035 1.00 96.44 148 ARG A N 1
ATOM 1176 C CA . ARG A 1 148 ? 7.561 -5.145 -19.028 1.00 96.44 148 ARG A CA 1
ATOM 1177 C C . ARG A 1 148 ? 8.372 -4.946 -17.753 1.00 96.44 148 ARG A C 1
ATOM 1179 O O . ARG A 1 148 ? 9.311 -4.155 -17.770 1.00 96.44 148 ARG A O 1
ATOM 1186 N N . LEU A 1 149 ? 8.085 -5.679 -16.675 1.00 96.12 149 LEU A N 1
ATOM 1187 C CA . LEU A 1 149 ? 8.796 -5.542 -15.399 1.00 96.12 149 LEU A CA 1
ATOM 1188 C C . LEU A 1 149 ? 10.318 -5.730 -15.535 1.00 96.12 149 LEU A C 1
ATOM 1190 O O . LEU A 1 149 ? 11.092 -5.019 -14.893 1.00 96.12 149 LEU A O 1
ATOM 1194 N N . SER A 1 150 ? 10.769 -6.663 -16.382 1.00 94.12 150 SER A N 1
ATOM 1195 C CA . SER A 1 150 ? 12.201 -6.893 -16.622 1.00 94.12 150 SER A CA 1
ATOM 1196 C C . SER A 1 150 ? 12.885 -5.771 -17.402 1.00 94.12 150 SER A C 1
ATOM 1198 O O . SER A 1 150 ? 14.097 -5.607 -17.262 1.00 94.12 150 SER A O 1
ATOM 1200 N N . ASP A 1 151 ? 12.127 -5.013 -18.198 1.00 92.75 151 ASP A N 1
ATOM 1201 C CA . ASP A 1 151 ? 12.646 -3.942 -19.056 1.00 92.75 151 ASP A CA 1
ATOM 1202 C C . ASP A 1 151 ? 12.899 -2.650 -18.267 1.00 92.75 151 ASP A C 1
ATOM 1204 O O . ASP A 1 151 ? 13.688 -1.799 -18.684 1.00 92.75 151 ASP A O 1
ATOM 1208 N N . ILE A 1 152 ? 12.242 -2.494 -17.113 1.00 92.94 152 ILE A N 1
ATOM 1209 C CA . ILE A 1 152 ? 12.428 -1.337 -16.242 1.00 92.94 152 ILE A CA 1
ATOM 1210 C C . ILE A 1 152 ? 13.835 -1.374 -15.644 1.00 92.94 152 ILE A C 1
ATOM 1212 O O . ILE A 1 152 ? 14.293 -2.385 -15.108 1.00 92.94 152 ILE A O 1
ATOM 1216 N N . SER A 1 153 ? 14.541 -0.250 -15.742 1.00 90.25 153 SER A N 1
ATOM 1217 C CA . SER A 1 153 ? 15.950 -0.160 -15.346 1.00 90.25 153 SER A CA 1
ATOM 1218 C C . SER A 1 153 ? 16.153 0.220 -13.878 1.00 90.25 153 SER A C 1
ATOM 1220 O O . SER A 1 153 ? 17.194 -0.109 -13.313 1.00 90.25 153 SER A O 1
ATOM 1222 N N . THR A 1 154 ? 15.181 0.887 -13.254 1.00 92.12 154 THR A N 1
ATOM 1223 C CA . THR A 1 154 ? 15.280 1.395 -11.879 1.00 92.12 154 THR A CA 1
ATOM 1224 C C . THR A 1 154 ? 14.514 0.506 -10.891 1.00 92.12 154 THR A C 1
ATOM 1226 O O . THR A 1 154 ? 13.423 0.035 -11.222 1.00 92.12 154 THR A O 1
ATOM 1229 N N . PRO A 1 155 ? 15.053 0.255 -9.682 1.00 94.44 155 PRO A N 1
ATOM 1230 C CA . PRO A 1 155 ? 14.302 -0.374 -8.593 1.00 94.44 155 PRO A CA 1
ATOM 1231 C C . PRO A 1 155 ? 12.998 0.367 -8.272 1.00 94.44 155 PRO A C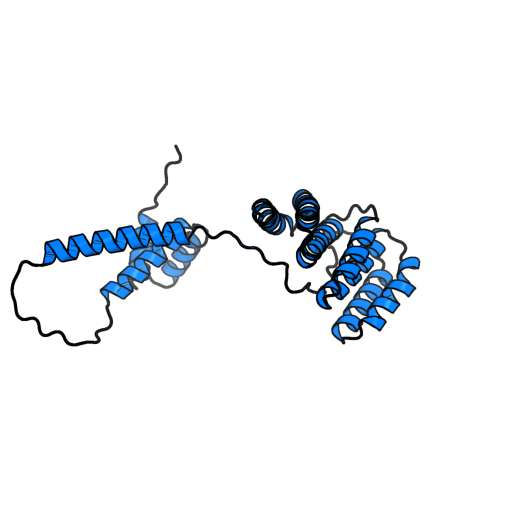 1
ATOM 1233 O O . PRO A 1 155 ? 11.962 -0.270 -8.115 1.00 94.44 155 PRO A O 1
ATOM 1236 N N . GLU A 1 156 ? 13.026 1.702 -8.284 1.00 93.38 156 GLU A N 1
ATOM 1237 C CA . GLU A 1 156 ? 11.870 2.570 -8.039 1.00 93.38 156 GLU A CA 1
ATOM 1238 C C . GLU A 1 156 ? 10.729 2.296 -9.019 1.00 93.38 156 GLU A C 1
ATOM 1240 O O . GLU A 1 156 ? 9.605 2.054 -8.592 1.00 93.38 156 GLU A O 1
ATOM 1245 N N . GLY A 1 157 ? 11.020 2.246 -10.323 1.00 93.31 157 GLY A N 1
ATOM 1246 C CA . GLY A 1 157 ? 9.990 2.006 -11.334 1.00 93.31 157 GLY A CA 1
ATOM 1247 C C . GLY A 1 157 ? 9.409 0.591 -11.264 1.00 93.31 157 GLY A C 1
ATOM 1248 O O . GLY A 1 157 ? 8.244 0.375 -11.592 1.00 93.31 157 GLY A O 1
ATOM 1249 N N . LYS A 1 158 ? 10.206 -0.393 -10.821 1.00 96.12 158 LYS A N 1
ATOM 1250 C CA . LYS A 1 158 ? 9.719 -1.765 -10.602 1.00 96.12 158 LYS A CA 1
ATOM 1251 C C . LYS A 1 158 ? 8.796 -1.835 -9.397 1.00 96.12 158 LYS A C 1
ATOM 1253 O O . LYS A 1 158 ? 7.734 -2.442 -9.506 1.00 96.12 158 LYS A O 1
ATOM 1258 N N . ALA A 1 159 ? 9.189 -1.202 -8.293 1.00 96.50 159 ALA A N 1
ATOM 1259 C CA . ALA A 1 159 ? 8.360 -1.089 -7.102 1.00 96.50 159 ALA A CA 1
ATOM 1260 C C . ALA A 1 159 ? 7.021 -0.417 -7.440 1.00 96.50 159 ALA A C 1
ATOM 1262 O O . ALA A 1 159 ? 5.962 -0.979 -7.177 1.00 96.50 159 ALA A O 1
ATOM 1263 N N . GLU A 1 160 ? 7.050 0.721 -8.137 1.00 95.06 160 GLU A N 1
ATOM 1264 C CA . GLU A 1 160 ? 5.835 1.453 -8.505 1.00 95.06 160 GLU A CA 1
ATOM 1265 C C . GLU A 1 160 ? 4.905 0.649 -9.428 1.00 95.06 160 GLU A C 1
ATOM 1267 O O . GLU A 1 160 ? 3.693 0.581 -9.197 1.00 95.06 160 GLU A O 1
ATOM 1272 N N . LEU A 1 161 ? 5.456 -0.030 -10.442 1.00 96.12 161 LEU A N 1
ATOM 1273 C CA . LEU A 1 161 ? 4.668 -0.882 -11.333 1.00 96.12 161 LEU A CA 1
ATOM 1274 C C . LEU A 1 161 ? 4.012 -2.051 -10.577 1.00 96.12 161 LEU A C 1
ATOM 1276 O O . LEU A 1 161 ? 2.854 -2.388 -10.836 1.00 96.12 161 LEU A O 1
ATOM 1280 N N . LEU A 1 162 ? 4.730 -2.665 -9.635 1.00 98.25 162 LEU A N 1
ATOM 1281 C CA . LEU A 1 162 ? 4.205 -3.754 -8.810 1.00 98.25 162 LEU A CA 1
ATOM 1282 C C . LEU A 1 162 ? 3.145 -3.264 -7.820 1.00 98.25 162 LEU A C 1
ATOM 1284 O O . LEU A 1 162 ? 2.097 -3.893 -7.710 1.00 98.25 162 LEU A O 1
ATOM 1288 N N . ALA A 1 163 ? 3.352 -2.117 -7.171 1.00 97.50 163 ALA A N 1
ATOM 1289 C CA . ALA A 1 163 ? 2.347 -1.491 -6.313 1.00 97.50 163 ALA A CA 1
ATOM 1290 C C . ALA A 1 163 ? 1.074 -1.117 -7.095 1.00 97.50 163 ALA A C 1
ATOM 1292 O O . ALA A 1 163 ? -0.045 -1.279 -6.599 1.00 97.50 163 ALA A O 1
ATOM 1293 N N . THR A 1 164 ? 1.226 -0.685 -8.350 1.00 97.06 164 THR A N 1
ATOM 1294 C CA . THR A 1 164 ? 0.094 -0.438 -9.255 1.00 97.06 164 THR A CA 1
ATOM 1295 C C . THR A 1 164 ? -0.682 -1.730 -9.524 1.00 97.06 164 THR A C 1
ATOM 1297 O O . THR A 1 164 ? -1.907 -1.752 -9.412 1.00 97.06 164 THR A O 1
ATOM 1300 N N . ALA A 1 165 ? 0.010 -2.832 -9.822 1.00 98.25 165 ALA A N 1
ATOM 1301 C CA . ALA A 1 165 ? -0.621 -4.137 -10.021 1.00 98.25 165 ALA A CA 1
ATOM 1302 C C . ALA A 1 165 ? -1.316 -4.658 -8.749 1.00 98.25 165 ALA A C 1
ATOM 1304 O O . ALA A 1 165 ? -2.438 -5.158 -8.828 1.00 98.25 165 ALA A O 1
ATOM 1305 N N . GLY A 1 166 ? -0.698 -4.478 -7.576 1.00 98.31 166 GLY A N 1
ATOM 1306 C CA . GLY A 1 166 ? -1.304 -4.801 -6.282 1.00 98.31 166 GLY A CA 1
ATOM 1307 C C . GLY A 1 166 ? -2.609 -4.038 -6.053 1.00 98.31 166 GLY A C 1
ATOM 1308 O O . GLY A 1 166 ? -3.620 -4.629 -5.676 1.00 98.31 166 GLY A O 1
ATOM 1309 N N . SER A 1 167 ? -2.627 -2.744 -6.387 1.00 98.06 167 SER A N 1
ATOM 1310 C CA . SER A 1 167 ? -3.829 -1.902 -6.308 1.00 98.06 167 SER A CA 1
ATOM 1311 C C . SER A 1 167 ? -4.950 -2.380 -7.235 1.00 98.06 167 SER A C 1
ATOM 1313 O O . SER A 1 167 ? -6.120 -2.372 -6.853 1.00 98.06 167 SER A O 1
ATOM 1315 N N . ILE A 1 168 ? -4.606 -2.846 -8.440 1.00 98.00 168 ILE A N 1
ATOM 1316 C CA . ILE A 1 168 ? -5.575 -3.421 -9.384 1.00 98.00 168 ILE A CA 1
ATOM 1317 C C . ILE A 1 168 ? -6.195 -4.695 -8.805 1.00 98.00 168 ILE A C 1
ATOM 1319 O O . ILE A 1 168 ? -7.417 -4.808 -8.761 1.00 98.00 168 ILE A O 1
ATOM 1323 N N . TYR A 1 169 ? -5.381 -5.628 -8.305 1.00 98.44 169 TYR A N 1
ATOM 1324 C CA . TYR A 1 169 ? -5.899 -6.847 -7.679 1.00 98.44 169 TYR A CA 1
ATOM 1325 C C . TYR A 1 169 ? -6.751 -6.561 -6.441 1.00 98.44 169 TYR A C 1
ATOM 1327 O O . TYR A 1 169 ? -7.777 -7.212 -6.243 1.00 98.44 169 TYR A O 1
ATOM 1335 N N . TYR A 1 170 ? -6.374 -5.562 -5.640 1.00 98.44 170 TYR A N 1
ATOM 1336 C CA . TYR A 1 170 ? -7.163 -5.132 -4.490 1.00 98.44 170 TYR A CA 1
ATOM 1337 C C . TYR A 1 170 ? -8.573 -4.699 -4.904 1.00 98.44 170 TYR A C 1
ATOM 1339 O O . TYR A 1 170 ? -9.557 -5.139 -4.309 1.00 98.44 170 TYR A O 1
ATOM 1347 N N . ASN A 1 171 ? -8.677 -3.873 -5.949 1.00 96.19 171 ASN A N 1
ATOM 1348 C CA . ASN A 1 171 ? -9.955 -3.377 -6.463 1.00 96.19 171 ASN A CA 1
ATOM 1349 C C . ASN A 1 171 ? -10.845 -4.486 -7.038 1.00 96.19 171 ASN A C 1
ATOM 1351 O O . ASN A 1 171 ? -12.067 -4.388 -6.963 1.00 96.19 171 ASN A O 1
ATOM 1355 N N . GLU A 1 172 ? -10.243 -5.559 -7.549 1.00 96.12 172 GLU A N 1
ATOM 1356 C CA . GLU A 1 172 ? -10.952 -6.755 -8.021 1.00 96.12 172 GLU A CA 1
ATOM 1357 C C . GLU A 1 172 ? -11.313 -7.736 -6.887 1.00 96.12 172 GLU A C 1
ATOM 1359 O O . GLU A 1 172 ? -11.893 -8.795 -7.133 1.00 96.12 172 GLU A O 1
ATOM 1364 N N . GLY A 1 173 ? -10.973 -7.418 -5.632 1.00 94.25 173 GLY A N 1
ATOM 1365 C CA . GLY A 1 173 ? -11.203 -8.289 -4.475 1.00 94.25 173 GLY A CA 1
ATOM 1366 C C . GLY A 1 173 ? -10.260 -9.496 -4.403 1.00 94.25 173 GLY A C 1
ATOM 1367 O O . GLY A 1 173 ? -10.469 -10.409 -3.602 1.00 94.25 173 GLY A O 1
ATOM 1368 N N . MET A 1 174 ? -9.211 -9.517 -5.225 1.00 97.50 174 MET A N 1
ATOM 1369 C CA . MET A 1 174 ? -8.184 -10.559 -5.271 1.00 97.50 174 MET A CA 1
ATOM 1370 C C . MET A 1 174 ? -7.078 -10.241 -4.258 1.00 97.50 174 MET A C 1
ATOM 1372 O O . MET A 1 174 ? -5.947 -9.900 -4.600 1.00 97.50 174 MET A O 1
ATOM 1376 N N . TYR A 1 175 ? -7.426 -10.283 -2.971 1.00 97.38 175 TYR A N 1
ATOM 1377 C CA . TYR A 1 175 ? -6.561 -9.763 -1.908 1.00 97.38 175 TYR A CA 1
ATOM 1378 C C . TYR A 1 175 ? -5.282 -10.583 -1.675 1.00 97.38 175 TYR A C 1
ATOM 1380 O O . TYR A 1 175 ? -4.289 -10.041 -1.202 1.00 97.38 175 TYR A O 1
ATOM 1388 N N . THR A 1 176 ? -5.267 -11.879 -2.004 1.00 98.44 176 THR A N 1
ATOM 1389 C CA . THR A 1 176 ? -4.043 -12.693 -1.867 1.00 98.44 176 THR A CA 1
ATOM 1390 C C . THR A 1 176 ? -3.008 -12.298 -2.919 1.00 98.44 176 THR A C 1
ATOM 1392 O O . THR A 1 176 ? -1.834 -12.138 -2.604 1.00 98.44 176 THR A O 1
ATOM 1395 N N . GLU A 1 177 ? -3.454 -12.074 -4.150 1.00 98.44 177 GLU A N 1
ATOM 1396 C CA . GLU A 1 177 ? -2.640 -11.575 -5.250 1.00 98.44 177 GLU A CA 1
ATOM 1397 C C . GLU A 1 177 ? -2.206 -10.130 -4.996 1.00 98.44 177 GLU A C 1
ATOM 1399 O O . GLU A 1 177 ? -1.042 -9.798 -5.188 1.00 98.44 177 GLU A O 1
ATOM 1404 N N . ALA A 1 178 ? -3.102 -9.282 -4.483 1.00 98.69 178 ALA A N 1
ATOM 1405 C CA . ALA A 1 178 ? -2.745 -7.923 -4.088 1.00 98.69 178 ALA A CA 1
ATOM 1406 C C . ALA A 1 178 ? -1.590 -7.915 -3.072 1.00 98.69 178 ALA A C 1
ATOM 1408 O O . ALA A 1 178 ? -0.631 -7.163 -3.247 1.00 98.69 178 ALA A O 1
ATOM 1409 N N . ALA A 1 179 ? -1.647 -8.789 -2.058 1.00 98.81 179 ALA A N 1
ATOM 1410 C CA . ALA A 1 179 ? -0.589 -8.912 -1.062 1.00 98.81 179 ALA A CA 1
ATOM 1411 C C . ALA A 1 179 ? 0.752 -9.322 -1.695 1.00 98.81 179 ALA A C 1
ATOM 1413 O O . ALA A 1 179 ? 1.739 -8.634 -1.456 1.00 98.81 179 ALA A O 1
ATOM 1414 N N . ASP A 1 180 ? 0.777 -10.345 -2.564 1.00 98.69 180 ASP A N 1
ATOM 1415 C CA . ASP A 1 180 ? 1.999 -10.776 -3.276 1.00 98.69 180 ASP A CA 1
ATOM 1416 C C . ASP A 1 180 ? 2.660 -9.617 -4.036 1.00 98.69 180 ASP A C 1
ATOM 1418 O O . ASP A 1 180 ? 3.863 -9.384 -3.923 1.00 98.69 180 ASP A O 1
ATOM 1422 N N . TYR A 1 181 ? 1.873 -8.844 -4.787 1.00 98.69 181 TYR A N 1
ATOM 1423 C CA . TYR A 1 181 ? 2.410 -7.740 -5.582 1.00 98.69 181 TYR A CA 1
ATOM 1424 C C . TYR A 1 181 ? 2.897 -6.568 -4.719 1.00 98.69 181 TYR A C 1
ATOM 1426 O O . TYR A 1 181 ? 3.934 -5.979 -5.036 1.00 98.69 181 TYR A O 1
ATOM 1434 N N . PHE A 1 182 ? 2.212 -6.238 -3.620 1.00 98.75 182 PHE A N 1
ATOM 1435 C CA . PHE A 1 182 ? 2.701 -5.217 -2.690 1.00 98.75 182 PHE A CA 1
ATOM 1436 C C . PHE A 1 182 ? 3.958 -5.667 -1.933 1.00 98.75 182 PHE A C 1
ATOM 1438 O O . PHE A 1 182 ? 4.869 -4.862 -1.752 1.00 98.75 182 PHE A O 1
ATOM 1445 N N . GLU A 1 183 ? 4.056 -6.935 -1.531 1.00 98.75 183 GLU A N 1
ATOM 1446 C CA . GLU A 1 183 ? 5.272 -7.484 -0.916 1.00 98.75 183 GLU A CA 1
ATOM 1447 C C . GLU A 1 183 ? 6.454 -7.431 -1.886 1.00 98.75 183 GLU A C 1
ATOM 1449 O O . GLU A 1 183 ? 7.508 -6.903 -1.544 1.00 98.75 183 GLU A O 1
ATOM 1454 N N . ARG A 1 184 ? 6.252 -7.851 -3.139 1.00 98.50 184 ARG A N 1
ATOM 1455 C CA . ARG A 1 184 ? 7.280 -7.762 -4.188 1.00 98.50 184 ARG A CA 1
ATOM 1456 C C . ARG A 1 184 ? 7.667 -6.325 -4.532 1.00 98.50 184 ARG A C 1
ATOM 1458 O O . ARG A 1 184 ? 8.798 -6.094 -4.947 1.00 98.50 184 ARG A O 1
ATOM 1465 N N . SER A 1 185 ? 6.752 -5.363 -4.398 1.00 98.25 185 SER A N 1
ATOM 1466 C CA . SER A 1 185 ? 7.087 -3.934 -4.493 1.00 98.25 185 SER A CA 1
ATOM 1467 C C . SER A 1 185 ? 8.069 -3.535 -3.385 1.00 98.25 185 SER A C 1
ATOM 1469 O O . SER A 1 185 ? 9.085 -2.897 -3.651 1.00 98.25 185 SER A O 1
ATOM 1471 N N . LEU A 1 186 ? 7.799 -3.979 -2.154 1.00 98.38 186 LEU A N 1
ATOM 1472 C CA . LEU A 1 186 ? 8.593 -3.687 -0.959 1.00 98.38 186 LEU A CA 1
ATOM 1473 C C . LEU A 1 186 ? 9.916 -4.472 -0.871 1.00 98.38 186 LEU A C 1
ATOM 1475 O O . LEU A 1 186 ? 10.780 -4.094 -0.083 1.00 98.38 186 LEU A O 1
ATOM 1479 N N . ASP A 1 187 ? 10.105 -5.516 -1.685 1.00 98.19 187 ASP A N 1
ATOM 1480 C CA . ASP A 1 187 ? 11.392 -6.214 -1.839 1.00 98.19 187 ASP A CA 1
ATOM 1481 C C . ASP A 1 187 ? 12.463 -5.343 -2.523 1.00 98.19 187 ASP A C 1
ATOM 1483 O O . ASP A 1 187 ? 13.661 -5.634 -2.433 1.00 98.19 187 ASP A O 1
ATOM 1487 N N . TYR A 1 188 ? 12.061 -4.276 -3.224 1.00 96.62 188 TYR A N 1
ATOM 1488 C CA . TYR A 1 188 ? 12.995 -3.312 -3.798 1.00 96.62 188 TYR A CA 1
ATOM 1489 C C . TYR A 1 188 ? 13.416 -2.277 -2.750 1.00 96.62 188 TYR A C 1
ATOM 1491 O O . TYR A 1 188 ? 12.614 -1.473 -2.278 1.00 96.62 188 TYR A O 1
ATOM 1499 N N . GLU A 1 189 ? 14.711 -2.248 -2.435 1.00 92.31 189 GLU A N 1
ATOM 1500 C CA . GLU A 1 189 ? 15.308 -1.204 -1.599 1.00 92.31 189 GLU A CA 1
ATOM 1501 C C . GLU A 1 189 ? 15.367 0.120 -2.377 1.00 92.31 189 GLU A C 1
ATOM 1503 O O . GLU A 1 189 ? 16.204 0.294 -3.264 1.00 92.31 189 GLU A O 1
ATOM 1508 N N . ILE A 1 190 ? 14.462 1.047 -2.054 1.00 93.50 190 ILE A N 1
ATOM 1509 C CA . ILE A 1 190 ? 14.347 2.358 -2.706 1.00 93.50 190 ILE A CA 1
ATOM 1510 C C . ILE A 1 190 ? 14.435 3.489 -1.682 1.00 93.50 190 ILE A C 1
ATOM 1512 O O . ILE A 1 190 ? 14.033 3.336 -0.531 1.00 93.50 190 ILE A O 1
ATOM 1516 N N . GLU A 1 191 ? 14.925 4.659 -2.092 1.00 90.44 191 GLU A N 1
ATOM 1517 C CA . GLU A 1 191 ? 14.945 5.851 -1.223 1.00 90.44 191 GLU A CA 1
ATOM 1518 C C . GLU A 1 191 ? 13.600 6.590 -1.215 1.00 90.44 191 GLU A C 1
ATOM 1520 O O . GLU A 1 191 ? 13.314 7.372 -0.310 1.00 90.44 191 GLU A O 1
ATOM 1525 N N . ASN A 1 192 ? 12.752 6.339 -2.217 1.00 89.69 192 ASN A N 1
ATOM 1526 C CA . ASN A 1 192 ? 11.471 7.014 -2.358 1.00 89.69 192 ASN A CA 1
ATOM 1527 C C . ASN A 1 192 ? 10.502 6.571 -1.248 1.00 89.69 192 ASN A C 1
ATOM 1529 O O . ASN A 1 192 ? 9.926 5.480 -1.286 1.00 89.69 192 ASN A O 1
ATOM 1533 N N . ILE A 1 193 ? 10.333 7.438 -0.248 1.00 91.44 193 ILE A N 1
ATOM 1534 C CA . ILE A 1 193 ? 9.467 7.205 0.913 1.00 91.44 193 ILE A CA 1
ATOM 1535 C C . ILE A 1 193 ? 7.992 7.132 0.503 1.00 91.44 193 ILE A C 1
ATOM 1537 O O . ILE A 1 193 ? 7.242 6.370 1.103 1.00 91.44 193 ILE A O 1
ATOM 1541 N N . ILE A 1 194 ? 7.579 7.871 -0.532 1.00 91.00 194 ILE A N 1
ATOM 1542 C CA . ILE A 1 194 ? 6.178 7.931 -0.975 1.00 91.00 194 ILE A CA 1
ATOM 1543 C C . ILE A 1 194 ? 5.720 6.548 -1.454 1.00 91.00 194 ILE A C 1
ATOM 1545 O O . ILE A 1 194 ? 4.702 6.044 -0.985 1.00 91.00 194 ILE A O 1
ATOM 1549 N N . ILE A 1 195 ? 6.504 5.906 -2.328 1.00 91.75 195 ILE A N 1
ATOM 1550 C CA . ILE A 1 195 ? 6.183 4.573 -2.867 1.00 91.75 195 ILE A CA 1
ATOM 1551 C C . ILE A 1 195 ? 6.177 3.519 -1.749 1.00 91.75 195 ILE A C 1
ATOM 1553 O O . ILE A 1 195 ? 5.280 2.674 -1.695 1.00 91.75 195 ILE A O 1
ATOM 1557 N N . GLN A 1 196 ? 7.151 3.576 -0.833 1.00 95.62 196 GLN A N 1
ATOM 1558 C CA . GLN A 1 196 ? 7.232 2.642 0.295 1.00 95.62 196 GLN A CA 1
ATOM 1559 C C . GLN A 1 196 ? 6.052 2.797 1.252 1.00 95.62 196 GLN A C 1
ATOM 1561 O O . GLN A 1 196 ? 5.416 1.807 1.609 1.00 95.62 196 GLN A O 1
ATOM 1566 N N . GLU A 1 197 ? 5.738 4.030 1.655 1.00 95.75 197 GLU A N 1
ATOM 1567 C CA . GLU A 1 197 ? 4.640 4.314 2.577 1.00 95.75 197 GLU A CA 1
ATOM 1568 C C . GLU A 1 197 ? 3.309 3.865 1.982 1.00 95.75 197 GLU A C 1
ATOM 1570 O O . GLU A 1 197 ? 2.541 3.174 2.651 1.00 95.75 197 GLU A O 1
ATOM 1575 N N . GLN A 1 198 ? 3.066 4.196 0.714 1.00 95.06 198 GLN A N 1
ATOM 1576 C CA . GLN A 1 198 ? 1.865 3.781 0.003 1.00 95.06 198 GLN A CA 1
ATOM 1577 C C . GLN A 1 198 ? 1.761 2.251 -0.088 1.00 95.06 198 GLN A C 1
ATOM 1579 O O . GLN A 1 198 ? 0.702 1.692 0.202 1.00 95.06 198 GLN A O 1
ATOM 1584 N N . SER A 1 199 ? 2.858 1.564 -0.425 1.00 97.56 199 SER A N 1
ATOM 1585 C CA . SER A 1 199 ? 2.887 0.098 -0.509 1.00 97.56 199 SER A CA 1
ATOM 1586 C C . SER A 1 199 ? 2.604 -0.555 0.848 1.00 97.56 199 SER A C 1
ATOM 1588 O O . SER A 1 199 ? 1.788 -1.471 0.922 1.00 97.56 199 SER A O 1
ATOM 1590 N N . TYR A 1 200 ? 3.194 -0.057 1.943 1.00 98.62 200 TYR A N 1
ATOM 1591 C CA . TYR A 1 200 ? 2.886 -0.545 3.293 1.00 98.62 200 TYR A CA 1
ATOM 1592 C C . TYR A 1 200 ? 1.440 -0.253 3.706 1.00 98.62 200 TYR A C 1
ATOM 1594 O O . TYR A 1 200 ? 0.776 -1.116 4.280 1.00 98.62 200 TYR A O 1
ATOM 1602 N N . TRP A 1 201 ? 0.927 0.941 3.405 1.00 98.00 201 TRP A N 1
ATOM 1603 C CA . TRP A 1 201 ? -0.449 1.317 3.717 1.00 98.00 201 TRP A CA 1
ATOM 1604 C C . TRP A 1 201 ? -1.461 0.390 3.030 1.00 98.00 201 TRP A C 1
ATOM 1606 O O . TRP A 1 201 ? -2.373 -0.132 3.683 1.00 98.00 201 TRP A O 1
ATOM 1616 N N . TYR A 1 202 ? -1.292 0.133 1.732 1.00 98.44 202 TYR A N 1
ATOM 1617 C CA . TYR A 1 202 ? -2.196 -0.747 0.995 1.00 98.44 202 TYR A CA 1
ATOM 1618 C C . TYR A 1 202 ? -2.002 -2.221 1.334 1.00 98.44 202 TYR A C 1
ATOM 1620 O O . TYR A 1 202 ? -2.998 -2.932 1.464 1.00 98.44 202 TYR A O 1
ATOM 1628 N N . LEU A 1 203 ? -0.773 -2.689 1.570 1.00 98.81 203 LEU A N 1
ATOM 1629 C CA . LEU A 1 203 ? -0.536 -4.053 2.047 1.00 98.81 203 LEU A CA 1
ATOM 1630 C C . LEU A 1 203 ? -1.194 -4.287 3.412 1.00 98.81 203 LEU A C 1
ATOM 1632 O O . LEU A 1 203 ? -1.865 -5.296 3.607 1.00 98.81 203 LEU A O 1
ATOM 1636 N N . GLY A 1 204 ? -1.081 -3.327 4.333 1.00 98.50 204 GLY A N 1
ATOM 1637 C CA . GLY A 1 204 ? -1.730 -3.397 5.640 1.00 98.50 204 GLY A CA 1
ATOM 1638 C C . GLY A 1 204 ? -3.252 -3.516 5.529 1.00 98.50 204 GLY A C 1
ATOM 1639 O O . GLY A 1 204 ? -3.860 -4.388 6.148 1.00 98.50 204 GLY A O 1
ATOM 1640 N N . ASN A 1 205 ? -3.870 -2.710 4.664 1.00 98.31 205 ASN A N 1
ATOM 1641 C CA . ASN A 1 205 ? -5.301 -2.822 4.366 1.00 98.31 205 ASN A CA 1
ATOM 1642 C C . ASN A 1 205 ? -5.669 -4.135 3.658 1.00 98.31 205 ASN A C 1
ATOM 1644 O O . ASN A 1 205 ? -6.726 -4.704 3.920 1.00 98.31 205 ASN A O 1
ATOM 1648 N N . THR A 1 206 ? -4.792 -4.650 2.799 1.00 98.69 206 THR A N 1
ATOM 1649 C CA . THR A 1 206 ? -4.968 -5.945 2.128 1.00 98.69 206 THR A CA 1
ATOM 1650 C C . THR A 1 206 ? -4.965 -7.090 3.136 1.00 98.69 206 THR A C 1
ATOM 1652 O O . THR A 1 206 ? -5.827 -7.966 3.092 1.00 98.69 206 THR A O 1
ATOM 1655 N N . TYR A 1 207 ? -4.056 -7.061 4.110 1.00 98.62 207 TYR A N 1
ATOM 1656 C CA . TYR A 1 207 ? -4.071 -8.010 5.218 1.00 98.62 207 TYR A CA 1
ATOM 1657 C C . TYR A 1 207 ? -5.306 -7.881 6.091 1.00 98.62 207 TYR A C 1
ATOM 1659 O O . TYR A 1 207 ? -5.835 -8.899 6.540 1.00 98.62 207 TYR A O 1
ATOM 1667 N N . PHE A 1 208 ? -5.830 -6.669 6.254 1.00 97.12 208 PHE A N 1
ATOM 1668 C CA . PHE A 1 208 ? -7.079 -6.478 6.969 1.00 97.12 208 PHE A CA 1
ATOM 1669 C C . PHE A 1 208 ? -8.270 -7.110 6.221 1.00 97.12 208 PHE A C 1
ATOM 1671 O O . PHE A 1 208 ? -9.034 -7.854 6.830 1.00 97.12 208 PHE A O 1
ATOM 1678 N N . GLN A 1 209 ? -8.367 -6.942 4.895 1.00 95.69 209 GLN A N 1
ATOM 1679 C CA . GLN A 1 209 ? -9.366 -7.640 4.062 1.00 95.69 209 GLN A CA 1
ATOM 1680 C C . GLN A 1 209 ? -9.269 -9.170 4.163 1.00 95.69 209 GLN A C 1
ATOM 1682 O O . GLN A 1 209 ? -10.275 -9.877 4.140 1.00 95.69 209 GLN A O 1
ATOM 1687 N N . LEU A 1 210 ? -8.051 -9.696 4.307 1.00 95.44 210 LEU A N 1
ATOM 1688 C CA . LEU A 1 210 ? -7.789 -11.125 4.498 1.00 95.44 210 LEU A CA 1
ATOM 1689 C C . LEU A 1 210 ? -8.025 -11.608 5.939 1.00 95.44 210 LEU A C 1
ATOM 1691 O O . LEU A 1 210 ? -7.763 -12.776 6.232 1.00 95.44 210 LEU A O 1
ATOM 1695 N N . ASN A 1 211 ? -8.490 -10.739 6.843 1.00 94.62 211 ASN A N 1
ATOM 1696 C CA . ASN A 1 211 ? -8.651 -11.021 8.271 1.00 94.62 211 ASN A CA 1
ATOM 1697 C C . ASN A 1 211 ? -7.336 -11.477 8.951 1.00 94.62 211 ASN A C 1
ATOM 1699 O O . ASN A 1 211 ? -7.340 -12.247 9.913 1.00 94.62 211 ASN A O 1
ATOM 1703 N N . ARG A 1 212 ? -6.190 -11.011 8.436 1.00 96.38 212 ARG A N 1
ATOM 1704 C CA . ARG A 1 212 ? -4.835 -11.230 8.972 1.00 96.38 212 ARG A CA 1
ATOM 1705 C C . ARG A 1 212 ? -4.447 -10.040 9.856 1.00 96.38 212 ARG A C 1
ATOM 1707 O O . ARG A 1 212 ? -3.569 -9.254 9.512 1.00 96.38 212 ARG A O 1
ATOM 1714 N N . ILE A 1 213 ? -5.142 -9.891 10.985 1.00 95.38 213 ILE A N 1
ATOM 1715 C CA . ILE A 1 213 ? -5.133 -8.679 11.832 1.00 95.38 213 ILE A CA 1
ATOM 1716 C C . ILE A 1 213 ? -3.731 -8.285 12.321 1.00 95.38 213 ILE A C 1
ATOM 1718 O O . ILE A 1 213 ? -3.325 -7.132 12.189 1.00 95.38 213 ILE A O 1
ATOM 1722 N N . GLU A 1 214 ? -2.949 -9.242 12.820 1.00 96.31 214 GLU A N 1
ATOM 1723 C CA . GLU A 1 214 ? -1.586 -8.980 13.304 1.00 96.31 214 GLU A CA 1
ATOM 1724 C C . GLU A 1 214 ? -0.645 -8.498 12.188 1.00 96.31 214 GLU A C 1
ATOM 1726 O O . GLU A 1 214 ? 0.164 -7.585 12.373 1.00 96.31 214 GLU A O 1
ATOM 1731 N N . GLU A 1 215 ? -0.775 -9.073 10.994 1.00 97.94 215 GLU A N 1
ATOM 1732 C CA . GLU A 1 215 ? 0.031 -8.699 9.830 1.00 97.94 215 GLU A CA 1
ATOM 1733 C C . GLU A 1 215 ? -0.402 -7.343 9.279 1.00 97.94 215 GLU A C 1
ATOM 1735 O O . GLU A 1 215 ? 0.445 -6.524 8.928 1.00 97.94 215 GLU A O 1
ATOM 1740 N N . ALA A 1 216 ? -1.705 -7.056 9.294 1.00 98.19 216 ALA A N 1
ATOM 1741 C CA . ALA A 1 216 ? -2.235 -5.739 8.980 1.00 98.19 216 ALA A CA 1
ATOM 1742 C C . ALA A 1 216 ? -1.642 -4.679 9.913 1.00 98.19 216 ALA A C 1
ATOM 1744 O O . ALA A 1 216 ? -1.035 -3.721 9.437 1.00 98.19 216 ALA A O 1
ATOM 1745 N N . ARG A 1 217 ? -1.734 -4.880 11.235 1.00 97.56 217 ARG A N 1
ATOM 1746 C CA . ARG A 1 217 ? -1.222 -3.929 12.230 1.00 97.56 217 ARG A CA 1
ATOM 1747 C C . ARG A 1 217 ? 0.276 -3.686 12.069 1.00 97.56 217 ARG A C 1
ATOM 1749 O O . ARG A 1 217 ? 0.695 -2.542 11.923 1.00 97.56 217 ARG A O 1
ATOM 1756 N N . THR A 1 218 ? 1.076 -4.750 12.043 1.00 98.31 218 THR A N 1
ATOM 1757 C CA . THR A 1 218 ? 2.542 -4.640 11.919 1.00 98.31 218 THR A CA 1
ATOM 1758 C C . THR A 1 218 ? 2.974 -3.999 10.599 1.00 98.31 218 THR A C 1
ATOM 1760 O O . THR A 1 218 ? 3.966 -3.272 10.556 1.00 98.31 218 THR A O 1
ATOM 1763 N N . THR A 1 219 ? 2.228 -4.214 9.515 1.00 98.56 219 THR A N 1
ATOM 1764 C CA . THR A 1 219 ? 2.494 -3.561 8.226 1.00 98.56 219 THR A CA 1
ATOM 1765 C C . THR A 1 219 ? 2.102 -2.080 8.255 1.00 98.56 219 THR A C 1
ATOM 1767 O O . THR A 1 219 ? 2.860 -1.233 7.785 1.00 98.56 219 THR A O 1
ATOM 1770 N N . LEU A 1 220 ? 0.964 -1.739 8.864 1.00 98.31 220 LEU A N 1
ATOM 1771 C CA . LEU A 1 220 ? 0.522 -0.352 9.038 1.00 98.31 220 LEU A CA 1
ATOM 1772 C C . LEU A 1 220 ? 1.470 0.450 9.937 1.00 98.31 220 LEU A C 1
ATOM 1774 O O . LEU A 1 220 ? 1.703 1.626 9.672 1.00 98.31 220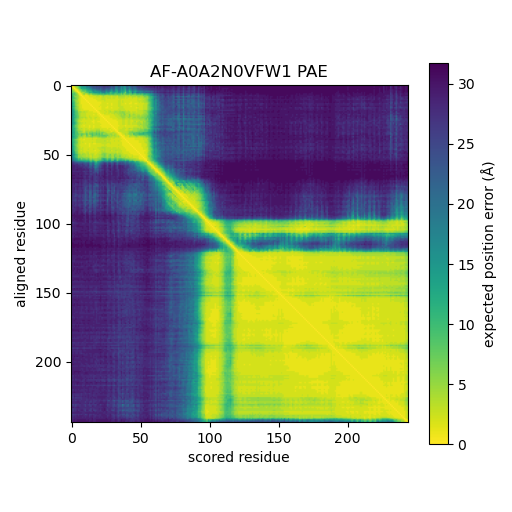 LEU A O 1
ATOM 1778 N N . GLU A 1 221 ? 2.074 -0.174 10.951 1.00 98.50 221 GLU A N 1
ATOM 1779 C CA . GLU A 1 221 ? 3.122 0.446 11.773 1.00 98.50 221 GLU A CA 1
ATOM 1780 C C . GLU A 1 221 ? 4.327 0.886 10.932 1.00 98.50 221 GLU A C 1
ATOM 1782 O O . GLU A 1 221 ? 4.884 1.956 11.181 1.00 98.50 221 GLU A O 1
ATOM 1787 N N . LYS A 1 222 ? 4.702 0.119 9.899 1.00 98.38 222 LYS A N 1
ATOM 1788 C CA . LYS A 1 222 ? 5.771 0.518 8.970 1.00 98.38 222 LYS A CA 1
ATOM 1789 C C . LYS A 1 222 ? 5.370 1.739 8.141 1.00 98.38 222 LYS A C 1
ATOM 1791 O O . LYS A 1 222 ? 6.173 2.657 8.012 1.00 98.38 222 LYS A O 1
ATOM 1796 N N . ALA A 1 223 ? 4.129 1.796 7.645 1.00 97.50 223 ALA A N 1
ATOM 1797 C CA . ALA A 1 223 ? 3.612 2.993 6.973 1.00 97.50 223 ALA A CA 1
ATOM 1798 C C . ALA A 1 223 ? 3.616 4.211 7.916 1.00 97.50 223 ALA A C 1
ATOM 1800 O O . ALA A 1 223 ? 4.092 5.282 7.553 1.00 97.50 223 ALA A O 1
ATOM 1801 N N . TYR A 1 224 ? 3.164 4.037 9.162 1.00 97.75 224 TYR A N 1
ATOM 1802 C CA . TYR A 1 224 ? 3.164 5.093 10.176 1.00 97.75 224 TYR A CA 1
ATOM 1803 C C . TYR A 1 224 ? 4.565 5.666 10.433 1.00 97.75 224 TYR A C 1
ATOM 1805 O O . TYR A 1 224 ? 4.731 6.889 10.455 1.00 97.75 224 TYR A O 1
ATOM 1813 N N . GLN A 1 225 ? 5.572 4.796 10.568 1.00 97.56 225 GLN A N 1
ATOM 1814 C CA . GLN A 1 225 ? 6.964 5.170 10.844 1.00 97.56 225 GLN A CA 1
ATOM 1815 C C . GLN A 1 225 ? 7.621 5.985 9.724 1.00 97.56 225 GLN A C 1
ATOM 1817 O O . GLN A 1 225 ? 8.539 6.758 10.000 1.00 97.56 225 GLN A O 1
ATOM 1822 N N . LEU A 1 226 ? 7.149 5.848 8.482 1.00 93.94 226 LEU A N 1
ATOM 1823 C CA . LEU A 1 226 ? 7.643 6.630 7.346 1.00 93.94 226 LEU A CA 1
ATOM 1824 C C . LEU A 1 226 ? 7.177 8.093 7.377 1.00 93.94 226 LEU A C 1
ATOM 1826 O O . LEU A 1 226 ? 7.752 8.923 6.675 1.00 93.94 226 LEU A O 1
ATOM 1830 N N . ASN A 1 227 ? 6.201 8.427 8.233 1.00 93.31 227 ASN A N 1
ATOM 1831 C CA . ASN A 1 227 ? 5.765 9.796 8.521 1.00 93.31 227 ASN A CA 1
ATOM 1832 C C . ASN A 1 227 ? 5.411 10.615 7.260 1.00 93.31 227 ASN A C 1
ATOM 1834 O O . ASN A 1 227 ? 5.727 11.804 7.168 1.00 93.31 227 ASN A O 1
ATOM 1838 N N . GLY A 1 228 ? 4.783 9.974 6.274 1.00 90.25 228 GLY A N 1
ATOM 1839 C CA . GLY A 1 228 ? 4.310 10.625 5.060 1.00 90.25 228 GLY A CA 1
ATOM 1840 C C . GLY A 1 228 ? 2.807 10.912 5.104 1.00 90.25 228 GLY A C 1
ATOM 1841 O O . GLY A 1 228 ? 2.235 11.242 6.148 1.00 90.25 228 GLY A O 1
ATOM 1842 N N . ALA A 1 229 ? 2.158 10.841 3.943 1.00 89.44 229 ALA A N 1
ATOM 1843 C CA . ALA A 1 229 ? 0.755 11.212 3.782 1.00 89.44 229 ALA A CA 1
ATOM 1844 C C . ALA A 1 229 ? -0.203 10.212 4.448 1.00 89.44 229 ALA A C 1
ATOM 1846 O O . ALA A 1 229 ? -1.270 10.608 4.928 1.00 89.44 229 ALA A O 1
ATOM 1847 N N . TYR A 1 230 ? 0.181 8.935 4.511 1.00 91.38 230 TYR A N 1
ATOM 1848 C CA . TYR A 1 230 ? -0.639 7.876 5.095 1.00 91.38 230 TYR A CA 1
ATOM 1849 C C . TYR A 1 230 ? -0.423 7.699 6.600 1.00 91.38 230 TYR A C 1
ATOM 1851 O O . TYR A 1 230 ? -1.261 7.081 7.253 1.00 91.38 230 TYR A O 1
ATOM 1859 N N . SER A 1 231 ? 0.627 8.276 7.186 1.00 90.06 231 SER A N 1
ATOM 1860 C CA . SER A 1 231 ? 0.959 8.091 8.605 1.00 90.06 231 SER A CA 1
ATOM 1861 C C . SER A 1 231 ? -0.220 8.361 9.558 1.00 90.06 231 SER A C 1
ATOM 1863 O O . SER A 1 231 ? -0.610 7.483 10.329 1.00 90.06 231 SER A O 1
ATOM 1865 N N . ARG A 1 232 ? -0.895 9.515 9.446 1.00 87.62 232 ARG A N 1
ATOM 1866 C CA . ARG A 1 232 ? -2.043 9.850 10.320 1.00 87.62 232 ARG A CA 1
ATOM 1867 C C . ARG A 1 232 ? -3.222 8.886 10.186 1.00 87.62 232 ARG A C 1
ATOM 1869 O O . ARG A 1 232 ? -3.922 8.637 11.164 1.00 87.62 232 ARG A O 1
ATOM 1876 N N . VAL A 1 233 ? -3.488 8.380 8.981 1.00 90.88 233 VAL A N 1
ATOM 1877 C CA . VAL A 1 233 ? -4.584 7.421 8.786 1.00 90.88 233 VAL A CA 1
ATOM 1878 C C . VAL A 1 233 ? -4.169 6.019 9.237 1.00 90.88 233 VAL A C 1
ATOM 1880 O O . VAL A 1 233 ? -4.974 5.342 9.870 1.00 90.88 233 VAL A O 1
ATOM 1883 N N . ALA A 1 234 ? -2.909 5.626 9.032 1.00 94.19 234 ALA A N 1
ATOM 1884 C CA . ALA A 1 234 ? -2.340 4.381 9.540 1.00 94.19 234 ALA A CA 1
ATOM 1885 C C . ALA A 1 234 ? -2.423 4.291 11.068 1.00 94.19 234 ALA A C 1
ATOM 1887 O O . ALA A 1 234 ? -2.861 3.266 11.583 1.00 94.19 234 ALA A O 1
ATOM 1888 N N . GLU A 1 235 ? -2.115 5.374 11.788 1.00 93.88 235 GLU A N 1
ATOM 1889 C CA . GLU A 1 235 ? -2.220 5.431 13.253 1.00 93.88 235 GLU A CA 1
ATOM 1890 C C . GLU A 1 235 ? -3.611 5.030 13.762 1.00 93.88 235 GLU A C 1
ATOM 1892 O O . GLU A 1 235 ? -3.732 4.235 14.694 1.00 93.88 235 GLU A O 1
ATOM 1897 N N . ARG A 1 236 ? -4.671 5.520 13.109 1.00 91.31 236 ARG A N 1
ATOM 1898 C CA . ARG A 1 236 ? -6.054 5.193 13.487 1.00 91.31 236 ARG A CA 1
ATOM 1899 C C . ARG A 1 236 ? -6.357 3.706 13.328 1.00 91.31 236 ARG A C 1
ATOM 1901 O O . ARG A 1 236 ? -7.031 3.135 14.179 1.00 91.31 236 ARG A O 1
ATOM 1908 N N . TYR A 1 237 ? -5.864 3.085 12.257 1.00 94.12 237 TYR A N 1
ATOM 1909 C CA . TYR A 1 237 ? -6.053 1.652 12.036 1.00 94.12 237 TYR A CA 1
ATOM 1910 C C . TYR A 1 237 ? -5.235 0.833 13.035 1.00 94.12 237 TYR A C 1
ATOM 1912 O O . TYR A 1 237 ? -5.759 -0.118 13.596 1.00 94.12 237 TYR A O 1
ATOM 1920 N N . ILE A 1 238 ? -3.993 1.228 13.328 1.00 94.81 238 ILE A N 1
ATOM 1921 C CA . ILE A 1 238 ? -3.154 0.554 14.331 1.00 94.81 238 ILE A CA 1
ATOM 1922 C C . ILE A 1 238 ? -3.850 0.534 15.696 1.00 94.81 238 ILE A C 1
ATOM 1924 O O . ILE A 1 238 ? -3.901 -0.511 16.338 1.00 94.81 238 ILE A O 1
ATOM 1928 N N . GLN A 1 239 ? -4.411 1.670 16.125 1.00 91.25 239 GLN A N 1
ATOM 1929 C CA . GLN A 1 239 ? -5.124 1.773 17.401 1.00 91.25 239 GLN A CA 1
ATOM 1930 C C . GLN A 1 239 ? -6.363 0.873 17.443 1.00 91.25 239 GLN A C 1
ATOM 1932 O O . GLN A 1 239 ? -6.571 0.177 18.432 1.00 91.25 239 GLN A O 1
ATOM 1937 N N . ALA A 1 240 ? -7.155 0.853 16.370 1.00 88.38 240 ALA A N 1
ATOM 1938 C CA . ALA A 1 240 ? -8.366 0.042 16.300 1.00 88.38 240 ALA A CA 1
ATOM 1939 C C . ALA A 1 240 ? -8.073 -1.469 16.224 1.00 88.38 240 ALA A C 1
ATOM 1941 O O . ALA A 1 240 ? -8.732 -2.261 16.891 1.00 88.38 240 ALA A O 1
ATOM 1942 N N . LEU A 1 241 ? -7.037 -1.873 15.485 1.00 89.12 241 LEU A N 1
ATOM 1943 C CA . LEU A 1 241 ? -6.606 -3.275 15.386 1.00 89.12 241 LEU A CA 1
ATOM 1944 C C . LEU A 1 241 ? -5.835 -3.756 16.629 1.00 89.12 241 LEU A C 1
ATOM 1946 O O . LEU A 1 241 ? -5.506 -4.932 16.739 1.00 89.12 241 LEU A O 1
ATOM 1950 N N . ALA A 1 242 ? -5.491 -2.864 17.563 1.00 83.88 242 ALA A N 1
ATOM 1951 C CA . ALA A 1 242 ? -4.882 -3.234 18.841 1.00 83.88 242 ALA A CA 1
ATOM 1952 C C . ALA A 1 242 ? -5.913 -3.635 19.910 1.00 83.88 242 ALA A C 1
ATOM 1954 O O . ALA A 1 242 ? -5.525 -4.206 20.930 1.00 83.88 242 ALA A O 1
ATOM 1955 N N . SER A 1 243 ? -7.192 -3.312 19.698 1.00 68.75 243 SER A N 1
ATOM 1956 C CA . SER A 1 243 ? -8.295 -3.631 20.613 1.00 68.75 243 SER A CA 1
ATOM 1957 C C . SER A 1 243 ? -9.056 -4.922 20.282 1.00 68.75 243 SER A C 1
ATOM 1959 O O . SER A 1 243 ? -9.925 -5.301 21.067 1.00 68.75 243 SER A O 1
ATOM 1961 N N . GLU A 1 244 ? -8.739 -5.584 19.166 1.00 58.12 244 GLU A N 1
ATOM 1962 C CA . GLU A 1 244 ? -9.318 -6.877 18.745 1.00 58.12 244 GLU A CA 1
ATOM 1963 C C . GLU A 1 244 ? -8.543 -8.081 19.307 1.00 58.12 244 GLU A C 1
ATOM 1965 O O . GLU A 1 244 ? -9.204 -9.077 19.690 1.00 58.12 244 GLU A O 1
#

InterPro domains:
  IPR011990 Tetratricopeptide-like helical domain superfamily [G3DSA:1.25.40.10] (50-242)
  IPR011990 Tetratricopeptide-like helical domain superfamily [SSF48452] (133-238)
  IPR013105 Tetratricopeptide repeat 2 [PF07719] (199-227)
  IPR019734 Tetratricopeptide repeat [PF13181] (159-187)
  IPR019734 Tetratricopeptide repeat [PS50005] (159-192)
  IPR019734 Tetratricopeptide repeat [PS50005] (197-230)
  IPR019734 Tetratricopeptide repeat [SM00028] (159-192)
  IPR019734 Tetratricopeptide repeat [SM00028] (197-230)

Solvent-accessible surface area (backbone atoms only — not comparable to full-atom values): 13999 Å² total; per-residue (Å²): 138,79,82,80,81,75,57,64,68,5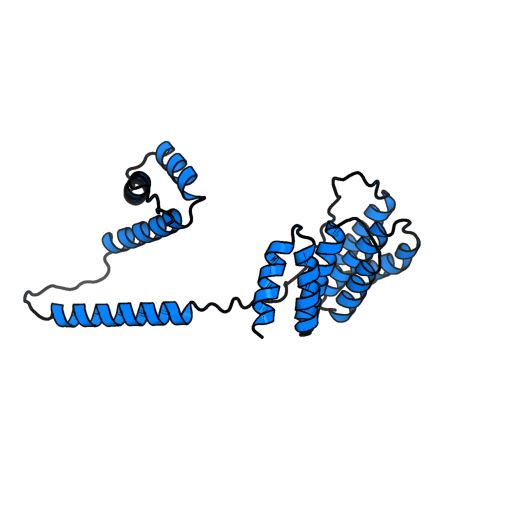9,56,52,50,44,54,34,48,67,71,68,72,58,53,74,69,57,47,54,52,50,48,70,63,33,78,82,33,74,66,55,47,52,48,46,56,51,53,46,52,49,49,56,61,72,64,49,82,88,82,79,95,73,86,84,77,91,82,87,89,67,59,69,63,53,52,52,52,49,51,51,52,49,50,50,48,49,50,48,47,58,65,64,61,61,64,72,64,79,72,72,59,74,88,67,62,84,89,70,88,79,80,72,87,72,84,67,81,72,52,72,65,54,58,51,50,47,51,50,29,47,53,30,40,77,71,69,36,49,71,59,20,51,52,49,49,72,70,43,52,82,75,50,88,47,56,57,55,41,21,50,48,27,34,50,51,12,40,52,29,44,59,72,66,39,37,71,60,12,37,54,27,19,51,60,16,65,69,41,89,60,86,58,60,66,62,50,30,51,31,26,43,52,35,12,35,30,28,40,72,68,69,37,53,69,59,11,33,61,30,18,50,55,13,30,74,64,65,56,91,57,13,74,61,27,50,54,47,38,59,40,63,70,75,113

Organism: NCBI:txid2053187

Foldseek 3Di:
DPPPPPPVVLLVLLLCVLVVNDDPVSVVVSCVVPVVPPVSVVSSVVSNVVVPVVVDDDDDDDDDDDDDDPPVVVVVVVVVVVVVVVVVVVVVVPPLVPDAQDQADDLDDDDDPPDDPQDPVLVVLSVVLSVCLVVVNLVVSVVSLVVCLVVRDDLQSNLQSLQSNLRSCVNVVVLVSSLVSLVVSCVRDDPPLVSQLSSLQNNLSSCVSVVVLVSSLVSLVSSLVSVDDCNVVSVSSNVSSVVD

Sequence (244 aa):
MIESNTNKELEEKIDQYVSGNLNENEIDELWSEIIFDDYYYDYLKTVASLKSLANGERKQNIRFLTQRPVFQWIAAAAIVIIASGLILFNVYNEQEFAVQPIGSIELDYYRSAEGVTESTDVTEIIMSVIAEANRGNISSAISIVDQRLSDISTPEGKAELLATAGSIYYNEGMYTEAADYFERSLDYEIENIIIQEQSYWYLGNTYFQLNRIEEARTTLEKAYQLNGAYSRVAERYIQALASE